Protein AF-A0A9R0U8U5-F1 (afdb_monomer)

Organism: Amycolatopsis mediterranei (strain S699) (NCBI:txid713604)

Solvent-accessible surface area (backbone atoms only — not comparable to full-atom values): 13643 Å² total; per-residue (Å²): 134,82,77,73,63,64,60,48,69,52,73,46,81,54,98,60,21,36,41,35,35,40,38,39,38,45,47,86,82,34,42,61,56,55,34,52,51,51,45,12,50,49,48,62,54,33,64,22,39,37,38,39,33,73,53,42,44,73,80,50,76,76,60,60,50,44,58,49,58,36,47,60,58,42,63,68,63,42,84,54,45,57,34,37,20,61,28,80,89,45,46,68,63,52,71,80,35,75,52,61,81,81,31,56,75,33,92,35,68,68,61,43,54,64,54,48,72,63,64,72,93,58,54,69,54,77,46,83,33,67,54,39,72,74,39,36,62,56,46,35,52,54,43,43,53,48,23,53,78,69,74,41,56,92,46,30,70,63,50,27,53,39,44,31,37,48,49,43,51,46,35,74,76,40,85,48,51,33,39,43,34,43,37,41,50,96,66,30,41,21,43,35,35,32,36,60,56,60,74,82,67,86,76,52,54,70,90,54,91,53,95,81,54,59,71,47,53,42,51,37,40,63,69,24,81,45,67,53,60,40,48,26,62,91,54,8,26,30,43,36,35,20,38,63,64,78,79,84,128

Mean predicted aligned error: 6.32 Å

Nearest PDB structures (foldseek):
  8ih8-assembly1_A  TM=8.526E-01  e=1.113E-05  Mycobacterium tuberculosis H37Rv
  6m36-assembly2_K  TM=8.632E-01  e=1.113E-05  Bacillus subtilis subsp. subtilis str. 168
  1th8-assembly1_A-2  TM=7.047E-01  e=1.813E-06  Geobacillus stearothermophilus
  6m36-assembly2_I  TM=8.033E-01  e=2.038E-05  Bacillus subtilis subsp. subtilis str. 168
  4qtp-assembly2_B  TM=7.781E-01  e=2.444E-05  Mycobacterium avium subsp. paratuberculosis K-10

InterPro domains:
  IPR003594 Histidine kinase/HSP90-like ATPase domain [PF13581] (134-241)
  IPR036513 STAS domain superfamily [G3DSA:3.30.750.24] (6-116)
  IPR036513 STAS domain superfamily [SSF52091] (9-113)
  IPR036890 Histidine kinase/HSP90-like ATPase superfamily [G3DSA:3.30.565.10] (120-248)
  IPR036890 Histidine kinase/HSP90-like ATPase superfamily [SSF55874] (151-243)
  IPR050267 Bacterial Anti-sigma-factor Serine-Protein Kinases [PTHR35526] (121-246)

Sequence (249 aa):
MDSHSLLDCDISGVQGATVVRPVGVLNIHTYPVLRDCLLKCAADQPRAVIVDLGRLEITHDFLISVFVSVWMRVSQWSTVPLMLVPAPVHAAMFAGSPTRRFITVHAGVDAALGLADEPPPRHRTELWLPPSERSVLASARFVADTCHNWGIEALTADAVVVANELVANAARHTTSPATLRLELWRGRLTVAVADDDPRPVLLPRPDRTSADSGSGLLRVTRLARAAGCSRRHSSGKVVWAVLRMPEAW

Structure (mmCIF, N/CA/C/O backbone):
data_AF-A0A9R0U8U5-F1
#
_entry.id   AF-A0A9R0U8U5-F1
#
loop_
_atom_site.group_PDB
_atom_site.id
_atom_site.type_symbol
_atom_site.label_atom_id
_atom_site.label_alt_id
_atom_site.label_comp_id
_atom_site.label_asym_id
_atom_site.label_entity_id
_atom_site.label_seq_id
_atom_site.pdbx_PDB_ins_code
_atom_site.Cartn_x
_atom_site.Cartn_y
_atom_site.Cartn_z
_atom_site.occupancy
_atom_site.B_iso_or_equiv
_atom_site.auth_seq_id
_atom_site.auth_comp_id
_atom_site.auth_asym_id
_atom_site.auth_atom_id
_atom_site.pdbx_PDB_model_num
ATOM 1 N N . MET A 1 1 ? -1.829 -16.637 35.436 1.00 38.34 1 MET A N 1
ATOM 2 C CA . MET A 1 1 ? -2.110 -17.574 34.323 1.00 38.34 1 MET A CA 1
ATOM 3 C C . MET A 1 1 ? -2.718 -16.695 33.259 1.00 38.34 1 MET A C 1
ATOM 5 O O . MET A 1 1 ? -3.924 -16.478 33.245 1.00 38.34 1 MET A O 1
ATOM 9 N N . ASP A 1 2 ? -1.834 -16.011 32.541 1.00 42.84 2 ASP A N 1
ATOM 10 C CA . ASP A 1 2 ? -2.169 -14.760 31.873 1.00 42.84 2 ASP A CA 1
ATOM 11 C C . ASP A 1 2 ? -2.806 -15.085 30.535 1.00 42.84 2 ASP A C 1
ATOM 13 O O . ASP A 1 2 ? -2.147 -15.495 29.581 1.00 42.84 2 ASP A O 1
ATOM 17 N N . SER A 1 3 ? -4.128 -14.946 30.505 1.00 44.19 3 SER A N 1
ATOM 18 C CA . SER A 1 3 ? -4.910 -14.965 29.282 1.00 44.19 3 SER A CA 1
ATOM 19 C C . SER A 1 3 ? -4.541 -13.706 28.495 1.00 44.19 3 SER A C 1
ATOM 21 O O . SER A 1 3 ? -5.189 -12.667 28.619 1.00 44.19 3 SER A O 1
ATOM 23 N N . HIS A 1 4 ? -3.426 -13.760 27.757 1.00 51.53 4 HIS A N 1
ATOM 24 C CA . HIS A 1 4 ? -3.112 -12.779 26.726 1.00 51.53 4 HIS A CA 1
ATOM 25 C C . HIS A 1 4 ? -4.310 -12.757 25.784 1.00 51.53 4 HIS A C 1
ATOM 27 O O . HIS A 1 4 ? -4.522 -13.692 25.016 1.00 51.53 4 HIS A O 1
ATOM 33 N N . SER A 1 5 ? -5.137 -11.725 25.913 1.00 60.12 5 SER A N 1
ATOM 34 C CA . SER A 1 5 ? -6.344 -11.547 25.122 1.00 60.12 5 SER A CA 1
ATOM 35 C C . SER A 1 5 ? -5.928 -11.573 23.652 1.00 60.12 5 SER A C 1
ATOM 37 O O . SER A 1 5 ? -5.191 -10.697 23.197 1.00 60.12 5 SER A O 1
ATOM 39 N N . LEU A 1 6 ? -6.319 -12.629 22.941 1.00 82.62 6 LEU A N 1
ATOM 40 C CA . LEU A 1 6 ? -5.963 -12.826 21.542 1.00 82.62 6 LEU A CA 1
ATOM 41 C C . LEU A 1 6 ? -6.593 -11.694 20.723 1.00 82.62 6 LEU A C 1
ATOM 43 O O . LEU A 1 6 ? -7.790 -11.432 20.837 1.00 82.62 6 LEU A O 1
ATOM 47 N N . LEU A 1 7 ? -5.769 -11.009 19.931 1.00 93.56 7 LEU A N 1
ATOM 48 C CA . LEU A 1 7 ? -6.224 -10.084 18.901 1.00 93.56 7 LEU A CA 1
ATOM 49 C C . LEU A 1 7 ? -6.041 -10.774 17.556 1.00 93.56 7 LEU A C 1
ATOM 51 O O . LEU A 1 7 ? -4.915 -11.105 17.183 1.00 93.56 7 LEU A O 1
ATOM 55 N N . ASP A 1 8 ? -7.148 -10.965 16.853 1.00 94.75 8 ASP A N 1
ATOM 56 C CA . ASP A 1 8 ? -7.173 -11.497 15.496 1.00 94.75 8 ASP A CA 1
ATOM 57 C C . ASP A 1 8 ? -7.692 -10.432 14.523 1.00 94.75 8 ASP A C 1
ATOM 59 O O . ASP A 1 8 ? -8.266 -9.421 14.935 1.00 94.75 8 ASP A O 1
ATOM 63 N N . CYS A 1 9 ? -7.452 -10.610 13.230 1.00 95.81 9 CYS A N 1
ATOM 64 C CA . CYS A 1 9 ? -7.886 -9.687 12.189 1.00 95.81 9 CYS A CA 1
ATOM 65 C C . CYS A 1 9 ? -8.588 -10.455 11.073 1.00 95.81 9 CYS A C 1
ATOM 67 O O . CYS A 1 9 ? -7.949 -11.118 10.261 1.00 95.81 9 CYS A O 1
ATOM 69 N N . ASP A 1 10 ? -9.906 -10.297 11.003 1.00 96.44 10 ASP A N 1
ATOM 70 C CA . ASP A 1 10 ? -10.720 -10.775 9.889 1.00 96.44 10 ASP A CA 1
ATOM 71 C C . ASP A 1 10 ? -10.569 -9.804 8.707 1.00 96.44 10 ASP A C 1
ATOM 73 O O . ASP A 1 10 ? -10.847 -8.607 8.832 1.00 96.44 10 ASP A O 1
ATOM 77 N N . ILE A 1 11 ? -10.057 -10.294 7.578 1.00 97.19 11 ILE A N 1
ATOM 78 C CA . ILE A 1 11 ? -9.655 -9.478 6.428 1.00 97.19 11 ILE A CA 1
ATOM 79 C C . ILE A 1 11 ? -10.445 -9.921 5.203 1.00 97.19 11 ILE A C 1
ATOM 81 O O . ILE A 1 11 ? -10.434 -11.087 4.819 1.00 97.19 11 ILE A O 1
ATOM 85 N N . SER A 1 12 ? -11.095 -8.962 4.547 1.00 96.31 12 SER A N 1
ATOM 86 C CA . SER A 1 12 ? -11.938 -9.210 3.374 1.00 96.31 12 SER A CA 1
ATOM 87 C C . SER A 1 12 ? -11.705 -8.160 2.290 1.00 96.31 12 SER A C 1
ATOM 89 O O . SER A 1 12 ? -11.498 -6.984 2.590 1.00 96.31 12 SER A O 1
ATOM 91 N N . GLY A 1 13 ? -11.735 -8.578 1.024 1.00 94.12 13 GLY A N 1
ATOM 92 C CA . GLY A 1 13 ? -11.691 -7.671 -0.124 1.00 94.12 13 GLY A CA 1
ATOM 93 C C . GLY A 1 13 ? -13.101 -7.274 -0.559 1.00 94.12 13 GLY A C 1
ATOM 94 O O . GLY A 1 13 ? -13.921 -8.146 -0.833 1.00 94.12 13 GLY A O 1
ATOM 95 N N . VAL A 1 14 ? -13.386 -5.974 -0.647 1.00 91.94 14 VAL A N 1
ATOM 96 C CA . VAL A 1 14 ? -14.688 -5.435 -1.074 1.00 91.94 14 VAL A CA 1
ATOM 97 C C . VAL A 1 14 ? -14.448 -4.273 -2.034 1.00 91.94 14 VAL A C 1
ATOM 99 O O . VAL A 1 14 ? -13.800 -3.299 -1.666 1.00 91.94 14 VAL A O 1
ATOM 102 N N . GLN A 1 15 ? -14.932 -4.377 -3.277 1.00 87.00 15 GLN A N 1
ATOM 103 C CA . GLN A 1 15 ? -14.762 -3.343 -4.318 1.00 87.00 15 GLN A CA 1
ATOM 104 C C . GLN A 1 15 ? -13.295 -2.883 -4.509 1.00 87.00 15 GLN A C 1
ATOM 106 O O . GLN A 1 15 ? -13.002 -1.713 -4.732 1.00 87.00 15 GLN A O 1
ATOM 111 N N . GLY A 1 16 ? -12.332 -3.799 -4.374 1.00 86.88 16 GLY A N 1
ATOM 112 C CA . GLY A 1 16 ? -10.901 -3.480 -4.468 1.00 86.88 16 GLY A CA 1
ATOM 113 C C . GLY A 1 16 ? -10.319 -2.737 -3.256 1.00 86.88 16 GLY A C 1
ATOM 114 O O . GLY A 1 16 ? -9.117 -2.475 -3.236 1.00 86.88 16 GLY A O 1
ATOM 115 N N . ALA A 1 17 ? -11.124 -2.414 -2.241 1.00 92.12 17 ALA A N 1
ATOM 116 C CA . ALA A 1 17 ? -10.655 -2.033 -0.914 1.00 92.12 17 ALA A CA 1
ATOM 117 C C . ALA A 1 17 ? -10.451 -3.277 -0.034 1.00 92.12 17 ALA A C 1
ATOM 119 O O . ALA A 1 17 ? -11.086 -4.314 -0.237 1.00 92.12 17 ALA A O 1
ATOM 120 N N . THR A 1 18 ? -9.592 -3.154 0.973 1.00 96.06 18 THR A N 1
ATOM 121 C CA . THR A 1 18 ? -9.406 -4.169 2.012 1.00 96.06 18 THR A CA 1
ATOM 122 C C . THR A 1 18 ? -10.099 -3.698 3.280 1.00 96.06 18 THR A C 1
ATOM 124 O O . THR A 1 18 ? -9.736 -2.663 3.840 1.00 96.06 18 THR A O 1
ATOM 127 N N . VAL A 1 19 ? -11.084 -4.461 3.746 1.00 97.62 19 VAL A N 1
ATOM 128 C CA . VAL A 1 19 ? -11.756 -4.227 5.023 1.00 97.62 19 VAL A CA 1
ATOM 129 C C . VAL A 1 19 ? -11.144 -5.145 6.071 1.00 97.62 19 VAL A C 1
ATOM 131 O O . VAL A 1 19 ? -11.211 -6.369 5.942 1.00 97.62 19 VAL A O 1
ATOM 134 N N . VAL A 1 20 ? -10.554 -4.543 7.099 1.00 98.19 20 VAL A N 1
ATOM 135 C CA . VAL A 1 20 ? -9.936 -5.222 8.239 1.00 98.19 20 VAL A CA 1
ATOM 136 C C . VAL A 1 20 ? -10.846 -5.054 9.448 1.00 98.19 20 VAL A C 1
ATOM 138 O O . VAL A 1 20 ? -11.181 -3.932 9.821 1.00 98.19 20 VAL A O 1
ATOM 141 N N . ARG A 1 21 ? -11.228 -6.165 10.074 1.00 97.94 21 ARG A N 1
ATOM 142 C CA . ARG A 1 21 ? -12.067 -6.226 11.274 1.00 97.94 21 ARG A CA 1
ATOM 143 C C . ARG A 1 21 ? -11.278 -6.871 12.409 1.00 97.94 21 ARG A C 1
ATOM 145 O O . ARG A 1 21 ? -11.325 -8.093 12.556 1.00 97.94 21 ARG A O 1
ATOM 152 N N . PRO A 1 22 ? -10.533 -6.082 13.199 1.00 97.50 22 PRO A N 1
ATOM 153 C CA . PRO A 1 22 ? -9.871 -6.592 14.386 1.00 97.50 22 PRO A CA 1
ATOM 154 C C . PRO A 1 22 ? -10.905 -7.112 15.391 1.00 97.50 22 PRO A C 1
ATOM 156 O O . PRO A 1 22 ? -11.899 -6.436 15.664 1.00 97.50 22 PRO A O 1
ATOM 159 N N . VAL A 1 23 ? -10.668 -8.300 15.940 1.00 96.69 23 VAL A N 1
ATOM 160 C CA . VAL A 1 23 ? -11.516 -8.937 16.953 1.00 96.69 23 VAL A CA 1
ATOM 161 C C . VAL A 1 23 ? -10.680 -9.199 18.198 1.00 96.69 23 VAL A C 1
ATOM 163 O O . VAL A 1 23 ? -9.591 -9.764 18.105 1.00 96.69 23 VAL A O 1
ATOM 166 N N . GLY A 1 24 ? -11.193 -8.791 19.359 1.00 95.62 24 GLY A N 1
ATOM 167 C CA . GLY A 1 24 ? -10.528 -8.975 20.650 1.00 95.62 24 GLY A CA 1
ATOM 168 C C . GLY A 1 24 ? -10.097 -7.653 21.273 1.00 95.62 24 GLY A C 1
ATOM 169 O O . GLY A 1 24 ? -10.782 -6.643 21.126 1.00 95.62 24 GLY A O 1
ATOM 170 N N . VAL A 1 25 ? -8.968 -7.654 21.984 1.00 96.44 25 VAL A N 1
ATOM 171 C CA . VAL A 1 25 ? -8.544 -6.520 22.820 1.00 96.44 25 VAL A CA 1
ATOM 172 C C . VAL A 1 25 ? -7.260 -5.888 22.286 1.00 96.44 25 VAL A C 1
ATOM 174 O O . VAL A 1 25 ? -6.232 -6.552 22.142 1.00 96.44 25 VAL A O 1
ATOM 177 N N . LEU A 1 26 ? -7.288 -4.577 22.048 1.00 96.50 26 LEU A N 1
ATOM 178 C CA . LEU A 1 26 ? -6.111 -3.752 21.814 1.00 96.50 26 LEU A CA 1
ATOM 179 C C . LEU A 1 26 ? -5.509 -3.310 23.154 1.00 96.50 26 LEU A C 1
ATOM 181 O O . LEU A 1 26 ? -6.099 -2.542 23.920 1.00 96.50 26 LEU A O 1
ATOM 185 N N . ASN A 1 27 ? -4.295 -3.782 23.412 1.00 95.44 27 ASN A N 1
ATOM 186 C CA . ASN A 1 27 ? -3.440 -3.426 24.537 1.00 95.44 27 ASN A CA 1
ATOM 187 C C . ASN A 1 27 ? -1.986 -3.282 24.046 1.00 95.44 27 ASN A C 1
ATOM 189 O O . ASN A 1 27 ? -1.702 -3.388 22.852 1.00 95.44 27 ASN A O 1
ATOM 193 N N . ILE A 1 28 ? -1.047 -3.032 24.957 1.00 94.12 28 ILE A N 1
ATOM 194 C CA . ILE A 1 28 ? 0.372 -2.834 24.612 1.00 94.12 28 ILE A CA 1
ATOM 195 C C . ILE A 1 28 ? 0.975 -4.073 23.918 1.00 94.12 28 ILE A C 1
ATOM 197 O O . ILE A 1 28 ? 1.814 -3.928 23.030 1.00 94.12 28 ILE A O 1
ATOM 201 N N . HIS A 1 29 ? 0.527 -5.281 24.267 1.00 94.44 29 HIS A N 1
ATOM 202 C CA . HIS A 1 29 ? 1.022 -6.536 23.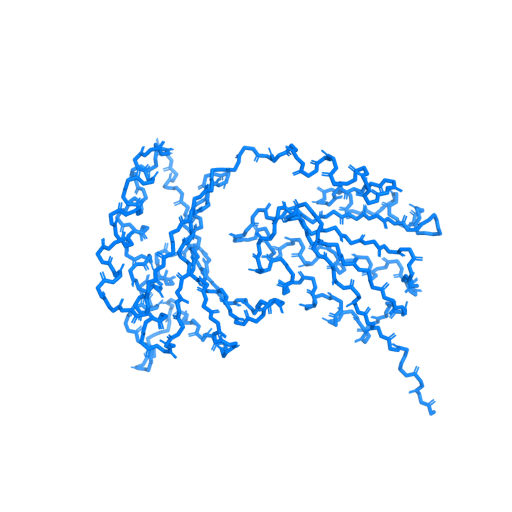694 1.00 94.44 29 HIS A CA 1
ATOM 203 C C . HIS A 1 29 ? 0.421 -6.842 22.318 1.00 94.44 29 HIS A C 1
ATOM 205 O O . HIS A 1 29 ? 1.114 -7.386 21.460 1.00 94.44 29 HIS A O 1
ATOM 211 N N . THR A 1 30 ? -0.840 -6.475 22.076 1.00 96.25 30 THR A N 1
ATOM 212 C CA . THR A 1 30 ? -1.524 -6.701 20.789 1.00 96.25 30 THR A CA 1
ATOM 213 C C . THR A 1 30 ? -1.363 -5.539 19.804 1.00 96.25 30 THR A C 1
ATOM 215 O O . THR A 1 30 ? -1.623 -5.696 18.611 1.00 96.25 30 THR A O 1
ATOM 218 N N . TYR A 1 31 ? -0.844 -4.393 20.255 1.00 96.50 31 TYR A N 1
ATOM 219 C CA . TYR A 1 31 ? -0.534 -3.239 19.406 1.00 96.50 31 TYR A CA 1
ATOM 220 C C . TYR A 1 31 ? 0.355 -3.587 18.199 1.00 96.50 31 TYR A C 1
ATOM 222 O O . TYR A 1 31 ? -0.005 -3.211 17.078 1.00 96.50 31 TYR A O 1
ATOM 230 N N . PRO A 1 32 ? 1.494 -4.302 18.350 1.00 96.19 32 PRO A N 1
ATOM 231 C CA . PRO A 1 32 ? 2.329 -4.664 17.208 1.00 96.19 32 PRO A CA 1
ATOM 232 C C . PRO A 1 32 ? 1.602 -5.593 16.234 1.00 96.19 32 PRO A C 1
ATOM 234 O O . PRO A 1 32 ? 1.791 -5.456 15.031 1.00 96.19 32 PRO A O 1
ATOM 237 N N . VAL A 1 33 ? 0.737 -6.481 16.737 1.00 95.75 33 VAL A N 1
ATOM 238 C CA . VAL A 1 33 ? -0.040 -7.422 15.917 1.00 95.75 33 VAL A CA 1
ATOM 239 C C . VAL A 1 33 ? -0.981 -6.661 14.985 1.00 95.75 33 VAL A C 1
ATOM 241 O O . VAL A 1 33 ? -0.913 -6.840 13.769 1.00 95.75 33 VAL A O 1
ATOM 244 N N . LEU A 1 34 ? -1.788 -5.743 15.532 1.00 97.44 34 LEU A N 1
ATOM 245 C CA . LEU A 1 34 ? -2.688 -4.912 14.730 1.00 97.44 34 LEU A CA 1
ATOM 246 C C . LEU A 1 34 ? -1.908 -4.020 13.758 1.00 97.44 34 LEU A C 1
ATOM 248 O O . LEU A 1 34 ? -2.237 -3.951 12.574 1.00 97.44 34 LEU A O 1
ATOM 252 N N . ARG A 1 35 ? -0.842 -3.365 14.233 1.00 97.25 35 ARG A N 1
ATOM 253 C CA . ARG A 1 35 ? 0.022 -2.528 13.391 1.00 97.25 35 ARG A CA 1
ATOM 254 C C . ARG A 1 35 ? 0.553 -3.311 12.192 1.00 97.25 35 ARG A C 1
ATOM 256 O O . ARG A 1 35 ? 0.445 -2.845 11.061 1.00 97.25 35 ARG A O 1
ATOM 263 N N . ASP A 1 36 ? 1.135 -4.480 12.432 1.00 95.69 36 ASP A N 1
ATOM 264 C CA . ASP A 1 36 ? 1.789 -5.275 11.396 1.00 95.69 36 ASP A CA 1
ATOM 265 C C . ASP A 1 36 ? 0.761 -5.882 10.432 1.00 95.69 36 ASP A C 1
ATOM 267 O O . ASP A 1 36 ? 1.019 -5.950 9.231 1.00 95.69 36 ASP A O 1
ATOM 271 N N . CYS A 1 37 ? -0.425 -6.254 10.924 1.00 96.81 37 CYS A N 1
ATOM 272 C CA . CYS A 1 37 ? -1.556 -6.659 10.092 1.00 96.81 37 CYS A CA 1
ATOM 273 C C . CYS A 1 37 ? -1.975 -5.550 9.116 1.00 96.81 37 CYS A C 1
ATOM 275 O O . CYS A 1 37 ? -2.051 -5.772 7.906 1.00 96.81 37 CYS A O 1
ATOM 277 N N . LEU A 1 38 ? -2.194 -4.334 9.623 1.00 97.19 38 LEU A N 1
ATOM 278 C CA . LEU A 1 38 ? -2.602 -3.198 8.797 1.00 97.19 38 LEU A CA 1
ATOM 279 C C . LEU A 1 38 ? -1.514 -2.790 7.796 1.00 97.19 38 LEU A C 1
ATOM 281 O O . LEU A 1 38 ? -1.829 -2.473 6.650 1.00 97.19 38 LEU A O 1
ATOM 285 N N . LEU A 1 39 ? -0.236 -2.848 8.189 1.00 95.62 39 LEU A N 1
ATOM 286 C CA . LEU A 1 39 ? 0.885 -2.602 7.277 1.00 95.62 39 LEU A CA 1
ATOM 287 C C . LEU A 1 39 ? 0.934 -3.625 6.138 1.00 95.62 39 LEU A C 1
ATOM 289 O O . LEU A 1 39 ? 1.178 -3.233 5.000 1.00 95.62 39 LEU A O 1
ATOM 293 N N . LYS A 1 40 ? 0.669 -4.908 6.419 1.00 95.06 40 LYS A N 1
ATOM 294 C CA . LYS A 1 40 ? 0.595 -5.952 5.386 1.00 95.06 40 LYS A CA 1
ATOM 295 C C . LYS A 1 40 ? -0.566 -5.718 4.422 1.00 95.06 40 LYS A C 1
ATOM 297 O O . LYS A 1 40 ? -0.368 -5.787 3.215 1.00 95.06 40 LYS A O 1
ATOM 302 N N . CYS A 1 41 ? -1.743 -5.368 4.943 1.00 96.25 41 CYS A N 1
ATOM 303 C CA . CYS A 1 41 ? -2.908 -5.037 4.118 1.00 96.25 41 CYS A CA 1
ATOM 304 C C . CYS A 1 41 ? -2.643 -3.819 3.222 1.00 96.25 41 CYS A C 1
ATOM 306 O O . CYS A 1 41 ? -3.007 -3.819 2.052 1.00 96.25 41 CYS A O 1
ATOM 308 N N . ALA A 1 42 ? -1.983 -2.785 3.750 1.00 93.88 42 ALA A N 1
ATOM 309 C CA . ALA A 1 42 ? -1.614 -1.611 2.965 1.00 93.88 42 ALA A CA 1
ATOM 310 C C . ALA A 1 42 ? -0.512 -1.910 1.934 1.00 93.88 42 ALA A C 1
ATOM 312 O O . ALA A 1 42 ? -0.498 -1.299 0.869 1.00 93.88 42 ALA A O 1
ATOM 313 N N . ALA A 1 43 ? 0.391 -2.856 2.215 1.00 93.50 43 ALA A N 1
ATOM 314 C CA . ALA A 1 43 ? 1.444 -3.266 1.287 1.00 93.50 43 ALA A CA 1
ATOM 315 C C . ALA A 1 43 ? 0.904 -3.975 0.035 1.00 93.50 43 ALA A C 1
ATOM 317 O O . ALA A 1 43 ? 1.517 -3.865 -1.027 1.00 93.50 43 ALA A O 1
ATOM 318 N N . ASP A 1 44 ? -0.262 -4.622 0.127 1.00 91.12 44 ASP A N 1
ATOM 319 C CA . ASP A 1 44 ? -0.998 -5.140 -1.040 1.00 91.12 44 ASP A CA 1
ATOM 320 C C . ASP A 1 44 ? -1.484 -4.001 -1.958 1.00 91.12 44 ASP A C 1
ATOM 322 O O . ASP A 1 44 ? -1.788 -4.216 -3.130 1.00 91.12 44 ASP A O 1
ATOM 326 N N . GLN A 1 45 ? -1.486 -2.771 -1.433 1.00 88.38 45 GLN A N 1
ATOM 327 C CA . GLN A 1 45 ? -1.930 -1.532 -2.066 1.00 88.38 45 GLN A CA 1
ATOM 328 C C . GLN A 1 45 ? -3.345 -1.615 -2.660 1.00 88.38 45 GLN A C 1
ATOM 330 O O . GLN A 1 45 ? -3.542 -1.374 -3.858 1.00 88.38 45 GLN A O 1
ATOM 335 N N . PRO A 1 46 ? -4.347 -1.943 -1.824 1.00 89.88 46 PRO A N 1
ATOM 336 C CA . PRO A 1 46 ? -5.746 -1.881 -2.218 1.00 89.88 46 PRO A CA 1
ATOM 337 C C . PRO A 1 46 ? -6.174 -0.435 -2.502 1.00 89.88 46 PRO A C 1
ATOM 339 O O . PRO A 1 46 ? -5.471 0.528 -2.193 1.00 89.88 46 PRO A O 1
ATOM 342 N N . ARG A 1 47 ? -7.389 -0.259 -3.026 1.00 87.00 47 ARG A N 1
ATOM 343 C CA . ARG A 1 47 ? -8.006 1.064 -3.224 1.00 87.00 47 ARG A CA 1
ATOM 344 C C . ARG A 1 47 ? -8.060 1.886 -1.930 1.00 87.00 47 ARG A C 1
ATOM 346 O O . ARG A 1 47 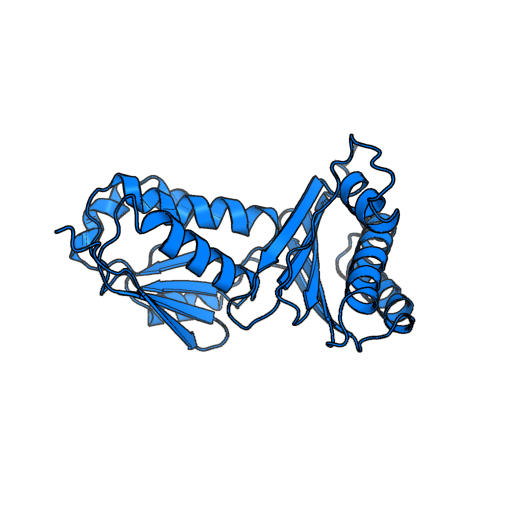? -7.909 3.107 -1.980 1.00 87.00 47 ARG A O 1
ATOM 353 N N . ALA A 1 48 ? -8.281 1.208 -0.806 1.00 90.88 48 ALA A N 1
ATOM 354 C CA . ALA A 1 48 ? -8.276 1.734 0.554 1.00 90.88 48 ALA A CA 1
ATOM 355 C C . ALA A 1 48 ? -8.070 0.589 1.555 1.00 90.88 48 ALA A C 1
ATOM 357 O O . ALA A 1 48 ? -8.421 -0.556 1.261 1.00 90.88 48 ALA A O 1
ATOM 358 N N . VAL A 1 49 ? -7.560 0.905 2.745 1.00 95.00 49 VAL A N 1
ATOM 359 C CA . VAL A 1 49 ? -7.648 0.028 3.919 1.00 95.00 49 VAL A CA 1
ATOM 360 C C . VAL A 1 49 ? -8.673 0.631 4.870 1.00 95.00 49 VAL A C 1
ATOM 362 O O . VAL A 1 49 ? -8.457 1.711 5.418 1.00 95.00 49 VAL A O 1
ATOM 365 N N . ILE A 1 50 ? -9.789 -0.063 5.061 1.00 96.31 50 ILE A N 1
ATOM 366 C CA . ILE A 1 50 ? -10.874 0.349 5.954 1.00 96.31 50 ILE A CA 1
ATOM 367 C C . ILE A 1 50 ? -10.792 -0.520 7.203 1.00 96.31 50 ILE A C 1
ATOM 369 O O . ILE A 1 50 ? -10.887 -1.740 7.106 1.00 96.31 50 ILE A O 1
ATOM 373 N N . VAL A 1 51 ? -10.605 0.091 8.371 1.00 97.44 51 VAL A N 1
ATOM 374 C CA . VAL A 1 51 ? -10.550 -0.632 9.645 1.00 97.44 51 VAL A CA 1
ATOM 375 C C . VAL A 1 51 ? -11.854 -0.442 10.398 1.00 97.44 51 VAL A C 1
ATOM 377 O O . VAL A 1 51 ? -12.152 0.650 10.884 1.00 97.44 51 VAL A O 1
ATOM 380 N N . ASP A 1 52 ? -12.620 -1.517 10.490 1.00 96.81 52 ASP A N 1
ATOM 381 C CA . ASP A 1 52 ? -13.872 -1.578 11.231 1.00 96.81 52 ASP A CA 1
ATOM 382 C C . ASP A 1 52 ? -13.596 -2.061 12.656 1.00 96.81 52 ASP A C 1
ATOM 384 O O . ASP A 1 52 ? -13.189 -3.198 12.893 1.00 96.81 52 ASP A O 1
ATOM 388 N N . LEU A 1 53 ? -13.777 -1.144 13.605 1.00 95.81 53 LEU A N 1
ATOM 389 C CA . LEU A 1 53 ? -13.461 -1.332 15.018 1.00 95.81 53 LEU A CA 1
ATOM 390 C C . LEU A 1 53 ? -14.667 -1.840 15.818 1.00 95.81 53 LEU A C 1
ATOM 392 O O . LEU A 1 53 ? -14.618 -1.818 17.045 1.00 95.81 53 LEU A O 1
ATOM 396 N N . GLY A 1 54 ? -15.742 -2.278 15.151 1.00 94.62 54 GLY A N 1
ATOM 397 C CA . GLY A 1 54 ? -16.983 -2.741 15.777 1.00 94.62 54 GLY A CA 1
ATOM 398 C C . GLY A 1 54 ? -16.811 -3.892 16.773 1.00 94.62 54 GLY A C 1
ATOM 399 O O . GLY A 1 54 ? -17.605 -4.023 17.700 1.00 94.62 54 GLY A O 1
ATOM 400 N N . ARG A 1 55 ? -15.771 -4.716 16.591 1.00 95.19 55 ARG A N 1
ATOM 401 C CA . ARG A 1 55 ? -15.470 -5.910 17.407 1.00 95.19 55 ARG A CA 1
ATOM 402 C C . ARG A 1 55 ? -14.150 -5.808 18.181 1.00 95.19 55 ARG A C 1
ATOM 404 O O . ARG A 1 55 ? -13.670 -6.811 18.710 1.00 95.19 55 ARG A O 1
ATOM 411 N N . LEU A 1 56 ? -13.562 -4.615 18.223 1.00 96.19 56 LEU A N 1
ATOM 412 C CA . LEU A 1 56 ? -12.325 -4.345 18.941 1.00 96.19 56 LEU A CA 1
ATOM 413 C C . LEU A 1 56 ? -12.660 -3.678 20.274 1.00 96.19 56 LEU A C 1
ATOM 415 O O . LEU A 1 56 ? -13.450 -2.746 20.308 1.00 96.19 56 LEU A O 1
ATOM 419 N N . GLU A 1 57 ? -12.030 -4.105 21.356 1.00 95.25 57 GLU A N 1
ATOM 420 C CA . GLU A 1 57 ? -12.010 -3.374 22.622 1.00 95.25 57 GLU A CA 1
ATOM 421 C C . GLU A 1 57 ? -10.678 -2.630 22.735 1.00 95.25 57 GLU A C 1
ATOM 423 O O . GLU A 1 57 ? -9.620 -3.225 22.536 1.00 95.25 57 GLU A O 1
ATOM 428 N N . ILE A 1 58 ? -10.691 -1.334 23.044 1.00 94.69 58 ILE A N 1
ATOM 429 C CA . ILE A 1 58 ? -9.466 -0.546 23.229 1.00 94.69 58 ILE A CA 1
ATOM 430 C C . ILE A 1 58 ? -9.308 -0.224 24.712 1.00 94.69 58 ILE A C 1
ATOM 432 O O . ILE A 1 58 ? -10.062 0.569 25.264 1.00 94.69 58 ILE A O 1
ATOM 436 N N . THR A 1 59 ? -8.291 -0.810 25.346 1.00 93.31 59 THR A N 1
ATOM 437 C CA . THR A 1 59 ? -8.105 -0.704 26.807 1.00 93.31 59 THR A CA 1
ATOM 438 C C . THR A 1 59 ? -7.724 0.697 27.287 1.00 93.31 59 THR A C 1
ATOM 440 O O . THR A 1 59 ? -8.009 1.049 28.426 1.00 93.31 59 THR A O 1
ATOM 443 N N . HIS A 1 60 ? -7.047 1.483 26.444 1.00 91.94 60 HIS A N 1
ATOM 444 C CA . HIS A 1 60 ? -6.537 2.811 26.789 1.00 91.94 60 HIS A CA 1
ATOM 445 C C . HIS A 1 60 ? -6.483 3.720 25.552 1.00 91.94 60 HIS A C 1
ATOM 447 O O . HIS A 1 60 ? -6.009 3.301 24.494 1.00 91.94 60 HIS A O 1
ATOM 453 N N . ASP A 1 61 ? -6.858 4.992 25.701 1.00 90.94 61 ASP A N 1
ATOM 454 C CA . ASP A 1 61 ? -6.961 5.974 24.607 1.00 90.94 61 ASP A CA 1
ATOM 455 C C . ASP A 1 61 ? -5.673 6.146 23.786 1.00 90.94 61 ASP A C 1
ATOM 457 O O . ASP A 1 61 ? -5.712 6.309 22.562 1.00 90.94 61 ASP A O 1
ATOM 461 N N . PHE A 1 62 ? -4.502 6.072 24.430 1.00 90.56 62 PHE A N 1
ATOM 462 C CA . PHE A 1 62 ? -3.215 6.250 23.746 1.00 90.56 62 PHE A CA 1
ATOM 463 C C . PHE A 1 62 ? -2.943 5.166 22.689 1.00 90.56 62 PHE A C 1
ATOM 465 O O . PHE A 1 62 ? -2.131 5.371 21.780 1.00 90.56 62 PHE A O 1
ATOM 472 N N . LEU A 1 63 ? -3.626 4.020 22.762 1.00 94.19 63 LEU A N 1
ATOM 473 C CA . LEU A 1 63 ? -3.459 2.915 21.821 1.00 94.19 63 LEU A CA 1
ATOM 474 C C . LEU A 1 63 ? -4.040 3.221 20.437 1.00 94.19 63 LEU A C 1
ATOM 476 O O . LEU A 1 63 ? -3.590 2.617 19.463 1.00 94.19 63 LEU A O 1
ATOM 480 N N . ILE A 1 64 ? -4.924 4.224 20.302 1.00 92.75 64 ILE A N 1
ATOM 481 C CA . ILE A 1 64 ? -5.371 4.730 18.989 1.00 92.75 64 ILE A CA 1
ATOM 482 C C . ILE A 1 64 ? -4.174 5.145 18.119 1.00 92.75 64 ILE A C 1
ATOM 484 O O . ILE A 1 64 ? -4.227 5.051 16.890 1.00 92.75 64 ILE A O 1
ATOM 488 N N . SER A 1 65 ? -3.059 5.549 18.738 1.00 92.75 65 SER A N 1
ATOM 489 C CA . SER A 1 65 ? -1.825 5.892 18.025 1.00 92.75 65 SER A CA 1
ATOM 490 C C . SER A 1 65 ? -1.353 4.803 17.054 1.00 92.75 65 SER A C 1
ATOM 492 O O . SER A 1 65 ? -0.618 5.125 16.121 1.00 92.75 65 SER A O 1
ATOM 494 N N . VAL A 1 66 ? -1.796 3.544 17.209 1.00 95.50 66 VAL A N 1
ATOM 495 C CA . VAL A 1 66 ? -1.545 2.459 16.249 1.00 95.50 66 VAL A CA 1
ATOM 496 C C . VAL A 1 66 ? -1.906 2.871 14.829 1.00 95.50 66 VAL A C 1
ATOM 498 O O . VAL A 1 66 ? -1.075 2.722 13.933 1.00 95.50 66 VAL A O 1
ATOM 501 N N . PHE A 1 67 ? -3.069 3.491 14.625 1.00 94.75 67 PHE A N 1
ATOM 502 C CA . PHE A 1 67 ? -3.547 3.858 13.297 1.00 94.75 67 PHE A CA 1
ATOM 503 C C . PHE A 1 67 ? -2.696 4.974 12.698 1.00 94.75 67 PHE A C 1
ATOM 505 O O . PHE A 1 67 ? -2.256 4.863 11.556 1.00 94.75 67 PHE A O 1
ATOM 512 N N . VAL A 1 68 ? -2.361 6.002 13.485 1.00 92.69 68 VAL A N 1
ATOM 513 C CA . VAL A 1 68 ? -1.447 7.072 13.045 1.00 92.69 68 VAL A CA 1
ATOM 514 C C . VAL A 1 68 ? -0.067 6.501 12.720 1.00 92.69 68 VAL A C 1
ATOM 516 O O . VAL A 1 68 ? 0.542 6.882 11.725 1.00 92.69 68 VAL A O 1
ATOM 519 N N . SER A 1 69 ? 0.422 5.542 13.508 1.00 93.69 69 SER A N 1
ATOM 520 C CA . SER A 1 69 ? 1.717 4.897 13.273 1.00 93.69 69 SER A CA 1
ATOM 521 C C . SER A 1 69 ? 1.753 4.075 11.979 1.00 93.69 69 SER A C 1
ATOM 523 O O . SER A 1 69 ? 2.805 3.990 11.338 1.00 93.69 69 SER A O 1
ATOM 525 N N . VAL A 1 70 ? 0.622 3.473 11.595 1.00 94.88 70 VAL A N 1
ATOM 526 C CA . VAL A 1 70 ? 0.452 2.778 10.315 1.00 94.88 70 VAL A CA 1
ATOM 527 C C . VAL A 1 70 ? 0.393 3.810 9.198 1.00 94.88 70 VAL A C 1
ATOM 529 O O . VAL A 1 70 ? 1.194 3.732 8.271 1.00 94.88 70 VAL A O 1
ATOM 532 N N . TRP A 1 71 ? -0.470 4.823 9.324 1.00 92.31 71 TRP A N 1
ATOM 533 C CA . TRP A 1 71 ? -0.596 5.903 8.346 1.00 92.31 71 TRP A CA 1
ATOM 534 C C . TRP A 1 71 ? 0.752 6.566 8.053 1.00 92.31 71 TRP A C 1
ATOM 536 O O . TRP A 1 71 ? 1.111 6.707 6.889 1.00 92.31 71 TRP A O 1
ATOM 546 N N . MET A 1 72 ? 1.548 6.891 9.076 1.00 90.19 72 MET A N 1
ATOM 547 C CA . MET A 1 72 ? 2.868 7.507 8.898 1.00 90.19 72 MET A CA 1
ATOM 548 C C . MET A 1 72 ? 3.830 6.634 8.089 1.00 90.19 72 MET A C 1
ATOM 550 O O . MET A 1 72 ? 4.653 7.171 7.357 1.00 90.19 72 MET A O 1
ATOM 554 N N . ARG A 1 73 ? 3.748 5.305 8.215 1.00 90.69 73 ARG A N 1
ATOM 555 C CA . ARG A 1 73 ? 4.596 4.367 7.463 1.00 90.69 73 ARG A CA 1
ATOM 556 C C . ARG A 1 73 ? 4.093 4.156 6.044 1.00 90.69 73 ARG A C 1
ATOM 558 O O . ARG A 1 73 ? 4.901 4.141 5.126 1.00 90.69 73 ARG A O 1
ATOM 565 N N . VAL A 1 74 ? 2.781 4.011 5.862 1.00 89.12 74 VAL A N 1
ATOM 566 C CA . VAL A 1 74 ? 2.170 3.857 4.534 1.00 89.12 74 VAL A CA 1
ATOM 567 C C . VAL A 1 74 ? 2.420 5.119 3.709 1.00 89.12 74 VAL A C 1
ATOM 569 O O . VAL A 1 74 ? 3.015 5.027 2.643 1.00 89.12 74 VAL A O 1
ATOM 572 N N . SER A 1 75 ? 2.142 6.300 4.271 1.00 85.94 75 SER A N 1
ATOM 573 C CA . SER A 1 75 ? 2.287 7.613 3.612 1.00 85.94 75 SER A CA 1
ATOM 574 C C . SER A 1 75 ? 3.716 7.973 3.195 1.00 85.94 75 SER A C 1
ATOM 576 O O . SER A 1 75 ? 3.927 8.970 2.502 1.00 85.94 75 SER A O 1
ATOM 578 N N . GLN A 1 76 ? 4.722 7.219 3.650 1.00 84.19 76 GLN A N 1
ATOM 579 C CA . GLN A 1 76 ? 6.095 7.413 3.193 1.00 84.19 76 GLN A CA 1
ATOM 580 C C . GLN A 1 76 ? 6.290 6.971 1.752 1.00 84.19 76 GLN A C 1
ATOM 582 O O . GLN A 1 76 ? 7.148 7.548 1.094 1.00 84.19 76 GLN A O 1
ATOM 587 N N . TRP A 1 77 ? 5.530 5.978 1.286 1.00 83.44 77 TRP A N 1
ATOM 588 C CA . TRP A 1 77 ? 5.788 5.313 0.011 1.00 83.44 77 TRP A CA 1
ATOM 589 C C . TRP A 1 77 ? 4.529 4.978 -0.785 1.00 83.44 77 TRP A C 1
ATOM 591 O O . TRP A 1 77 ? 4.598 4.877 -2.002 1.00 83.44 77 TRP A O 1
ATOM 601 N N . SER A 1 78 ? 3.378 4.850 -0.139 1.00 83.38 78 SER A N 1
ATOM 602 C CA . SER A 1 78 ? 2.106 4.570 -0.788 1.00 83.38 78 SER A CA 1
ATOM 603 C C . SER A 1 78 ? 1.037 5.554 -0.324 1.00 83.38 78 SER A C 1
ATOM 605 O O . SER A 1 78 ? 1.049 6.050 0.802 1.00 83.38 78 SER A O 1
ATOM 607 N N . THR A 1 79 ? 0.086 5.829 -1.203 1.00 81.44 79 THR A N 1
ATOM 608 C CA . THR A 1 79 ? -1.049 6.723 -0.962 1.00 81.44 79 THR A CA 1
ATOM 609 C C . THR A 1 79 ? -2.332 5.985 -0.615 1.00 81.44 79 THR A C 1
ATOM 611 O O . THR A 1 79 ? -3.403 6.596 -0.616 1.00 81.44 79 THR A O 1
ATOM 614 N N . VAL A 1 80 ? -2.245 4.686 -0.310 1.00 88.38 80 VAL A N 1
ATOM 615 C CA . VAL A 1 80 ? -3.395 3.880 0.113 1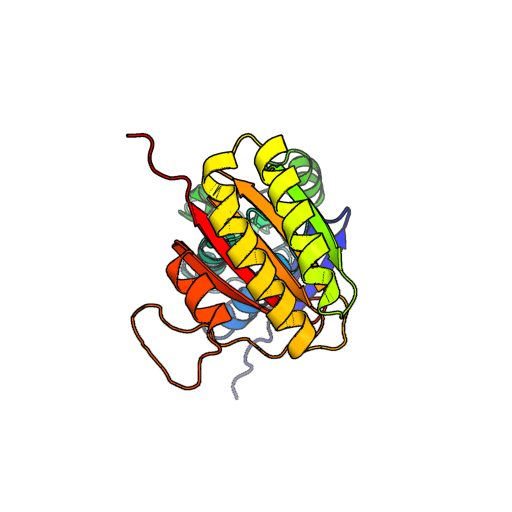.00 88.38 80 VAL A CA 1
ATOM 616 C C . VAL A 1 80 ? -4.048 4.552 1.324 1.00 88.38 80 VAL A C 1
ATOM 618 O O . VAL A 1 80 ? -3.423 4.641 2.387 1.00 88.38 80 VAL A O 1
ATOM 621 N N . PRO A 1 81 ? -5.289 5.051 1.190 1.00 88.44 81 PRO A N 1
ATOM 622 C CA . PRO A 1 81 ? -5.952 5.735 2.281 1.00 88.44 81 PRO A CA 1
ATOM 623 C C . PRO A 1 81 ? -6.265 4.729 3.386 1.00 88.44 81 PRO A C 1
ATOM 625 O O . PRO A 1 81 ? -6.838 3.667 3.138 1.00 88.44 81 PRO A O 1
ATOM 628 N N . LEU A 1 82 ? -5.888 5.087 4.612 1.00 92.06 82 LEU A N 1
ATOM 629 C CA . LEU A 1 82 ? -6.308 4.388 5.818 1.00 92.06 82 LEU A CA 1
ATOM 630 C C . LEU A 1 82 ? -7.554 5.092 6.353 1.00 92.06 82 LEU A C 1
ATOM 632 O O . LEU A 1 82 ? -7.512 6.292 6.619 1.00 92.06 82 LEU A O 1
ATOM 636 N N . MET A 1 83 ? -8.646 4.351 6.498 1.00 93.19 83 MET A N 1
ATOM 637 C CA . MET A 1 83 ? -9.944 4.852 6.943 1.00 93.19 83 MET A CA 1
ATOM 638 C C . MET A 1 83 ? -10.400 4.079 8.178 1.00 93.19 83 MET A C 1
ATOM 640 O O . MET A 1 83 ? -10.167 2.876 8.264 1.00 93.19 83 MET A O 1
ATOM 644 N N . LEU A 1 84 ? -11.059 4.746 9.126 1.00 94.62 84 LEU A N 1
ATOM 645 C CA . LEU A 1 84 ? -11.549 4.106 10.352 1.00 94.62 84 LEU A CA 1
ATOM 646 C C . LEU A 1 84 ? -13.066 4.167 10.439 1.00 94.62 84 LEU A C 1
ATOM 648 O O . LEU A 1 84 ? -13.663 5.212 10.187 1.00 94.62 84 LEU A O 1
ATOM 652 N N . VAL A 1 85 ? -13.661 3.064 10.874 1.00 95.12 85 VAL A N 1
ATOM 653 C CA . VAL A 1 85 ? -15.076 2.948 11.221 1.00 95.12 85 VAL A CA 1
ATOM 654 C C . VAL A 1 85 ? -15.143 2.578 12.707 1.00 95.12 85 VAL A C 1
ATOM 656 O O . VAL A 1 85 ? -15.045 1.401 13.059 1.00 95.12 85 VAL A O 1
ATOM 659 N N . PRO A 1 86 ? -15.176 3.569 13.617 1.00 93.00 86 PRO A N 1
ATOM 660 C CA . PRO A 1 86 ? -15.206 3.315 15.046 1.00 93.00 86 PRO A CA 1
ATOM 661 C C . PRO A 1 86 ? -16.575 2.788 15.477 1.00 93.00 86 PRO A C 1
ATOM 663 O O . PRO A 1 86 ? -17.611 3.270 15.026 1.00 93.00 86 PRO A O 1
ATOM 666 N N . ALA A 1 87 ? -16.574 1.858 16.430 1.00 91.00 87 ALA A N 1
ATOM 667 C CA . ALA A 1 87 ? -17.773 1.529 17.187 1.00 91.00 87 ALA A CA 1
ATOM 668 C C . ALA A 1 87 ? -18.290 2.776 17.940 1.00 91.00 87 ALA A C 1
ATOM 670 O O . ALA A 1 87 ? -17.470 3.600 18.365 1.00 91.00 87 ALA A O 1
ATOM 671 N N . PRO A 1 88 ? -19.606 2.901 18.204 1.00 88.88 88 PRO A N 1
ATOM 672 C CA . PRO A 1 88 ? -20.157 4.018 18.978 1.00 88.88 88 PRO A CA 1
ATOM 673 C C . PRO A 1 88 ? -19.462 4.226 20.331 1.00 88.88 88 PRO A C 1
ATOM 675 O O . PRO A 1 88 ? -19.221 5.362 20.733 1.00 88.88 88 PRO A O 1
ATOM 678 N N . VAL A 1 89 ? -19.048 3.135 20.989 1.00 89.12 89 VAL A N 1
ATOM 679 C CA . VAL A 1 89 ? -18.306 3.166 22.262 1.00 89.12 89 VAL A CA 1
ATOM 680 C C . VAL A 1 89 ? -16.949 3.882 22.158 1.00 89.12 89 VAL A C 1
ATOM 682 O O . VAL A 1 89 ? -16.499 4.490 23.123 1.00 89.12 89 VAL A O 1
ATOM 685 N N . HIS A 1 90 ? -16.318 3.900 20.980 1.00 88.94 90 HIS A N 1
ATOM 686 C CA . HIS A 1 90 ? -15.041 4.583 20.749 1.00 88.94 90 HIS A CA 1
ATOM 687 C C . HIS A 1 90 ? -15.198 6.024 20.239 1.00 88.94 90 HIS A C 1
ATOM 689 O O . HIS A 1 90 ? -14.197 6.715 20.041 1.00 88.94 90 HIS A O 1
ATOM 695 N N . ALA A 1 91 ? -16.422 6.507 19.998 1.00 83.62 91 ALA A N 1
ATOM 696 C CA . ALA A 1 91 ? -16.645 7.787 19.326 1.00 83.62 91 ALA A CA 1
ATOM 697 C C . ALA A 1 91 ? -15.983 8.970 20.057 1.00 83.62 91 ALA A C 1
ATOM 699 O O . ALA A 1 91 ? -15.314 9.786 19.417 1.00 83.62 91 ALA A O 1
ATOM 700 N N . ALA A 1 92 ? -16.109 9.028 21.388 1.00 84.50 92 ALA A N 1
ATOM 701 C CA . ALA A 1 92 ? -15.487 10.065 22.216 1.00 84.50 92 ALA A CA 1
ATOM 702 C C . ALA A 1 92 ? -13.952 10.029 22.126 1.00 84.50 92 ALA A C 1
ATOM 704 O O . ALA A 1 92 ? -13.316 11.063 21.914 1.00 84.50 92 ALA A O 1
ATOM 705 N N . MET A 1 93 ? -13.380 8.821 22.179 1.00 85.94 93 MET A N 1
ATOM 706 C CA . MET A 1 93 ? -11.943 8.561 22.070 1.00 85.94 93 MET A CA 1
ATOM 707 C C . MET A 1 93 ? -11.366 9.139 20.764 1.00 85.94 93 MET A C 1
ATOM 709 O O . MET A 1 93 ? -10.323 9.791 20.761 1.00 85.94 93 MET A O 1
ATOM 713 N N . PHE A 1 94 ? -12.078 8.975 19.642 1.00 84.88 94 PHE A N 1
ATOM 714 C CA . PHE A 1 94 ? -11.661 9.509 18.340 1.00 84.88 94 PHE A CA 1
ATOM 715 C C . PHE A 1 94 ? -12.004 10.985 18.124 1.00 84.88 94 PHE A C 1
ATOM 717 O O . PHE A 1 94 ? -11.315 11.640 17.342 1.00 84.88 94 PHE A O 1
ATOM 724 N N . ALA A 1 95 ? -13.050 11.522 18.756 1.00 81.06 95 ALA A N 1
ATOM 725 C CA . ALA A 1 95 ? -13.467 12.915 18.582 1.00 81.06 95 ALA A CA 1
ATOM 726 C C . ALA A 1 95 ? -12.399 13.912 19.065 1.00 81.06 95 ALA A C 1
ATOM 728 O O . ALA A 1 95 ? -12.136 14.896 18.377 1.00 81.06 95 ALA A O 1
ATOM 729 N N . GLY A 1 96 ? -11.751 13.625 20.199 1.00 78.25 96 GLY A N 1
ATOM 730 C CA . GLY A 1 96 ? -10.677 14.454 20.764 1.00 78.25 96 GLY A CA 1
ATOM 731 C C . GLY A 1 96 ? -9.262 14.085 20.299 1.00 78.25 96 GLY A C 1
ATOM 732 O O . GLY A 1 96 ? -8.301 14.769 20.648 1.00 78.25 96 GLY A O 1
ATOM 733 N N . SER A 1 97 ? -9.103 13.005 19.527 1.00 82.44 97 SER A N 1
ATOM 734 C CA . SER A 1 97 ? -7.783 12.475 19.179 1.00 82.44 97 SER A CA 1
ATOM 735 C C . SER A 1 97 ? -7.131 13.230 18.009 1.00 82.44 97 SER A C 1
ATOM 737 O O . SER A 1 97 ? -7.779 13.455 16.980 1.00 82.44 97 SER A O 1
ATOM 739 N N . PRO A 1 98 ? -5.808 13.496 18.063 1.00 82.75 98 PRO A N 1
ATOM 740 C CA . PRO A 1 98 ? -5.036 13.988 16.918 1.00 82.75 98 PRO A CA 1
ATOM 741 C C . PRO A 1 98 ? -5.121 13.090 15.675 1.00 82.75 98 PRO A C 1
ATOM 743 O O . PRO A 1 98 ? -4.807 13.537 14.575 1.00 82.75 98 PRO A O 1
ATOM 746 N N . THR A 1 99 ? -5.566 11.841 15.830 1.00 83.06 99 THR A N 1
ATOM 747 C CA . THR A 1 99 ? -5.742 10.856 14.752 1.00 83.06 99 THR A CA 1
ATOM 748 C C . THR A 1 99 ? -6.595 11.378 13.600 1.00 83.06 99 THR A C 1
ATOM 750 O O . THR A 1 99 ? -6.253 11.142 12.442 1.00 83.06 99 THR A O 1
ATOM 753 N N . ARG A 1 100 ? -7.638 12.172 13.890 1.00 84.50 100 ARG A N 1
ATOM 754 C CA . ARG A 1 100 ? -8.516 12.773 12.869 1.00 84.50 100 ARG A CA 1
ATOM 755 C C . ARG A 1 100 ? -7.800 13.730 11.912 1.00 84.50 100 ARG A C 1
ATOM 757 O O . ARG A 1 100 ? -8.320 14.008 10.840 1.00 84.50 100 ARG A O 1
ATOM 764 N N . ARG A 1 101 ? -6.610 14.228 12.273 1.00 84.62 101 ARG A N 1
ATOM 765 C CA . ARG A 1 101 ? -5.788 15.074 11.387 1.00 84.62 101 ARG A CA 1
ATOM 766 C C . ARG A 1 101 ? -5.148 14.290 10.244 1.00 84.62 101 ARG A C 1
ATOM 768 O O . ARG A 1 101 ? -4.764 14.884 9.244 1.00 84.62 101 ARG A O 1
ATOM 775 N N . PHE A 1 102 ? -4.994 12.981 10.417 1.00 83.81 102 PHE A N 1
ATOM 776 C CA . PHE A 1 102 ? -4.270 12.116 9.488 1.00 83.81 102 PHE A CA 1
ATOM 777 C C . PHE A 1 102 ? -5.186 11.105 8.805 1.00 83.81 102 PHE A C 1
ATOM 779 O O . PHE A 1 102 ? -4.953 10.740 7.657 1.00 83.81 102 PHE A O 1
ATOM 786 N N . ILE A 1 103 ? -6.214 10.647 9.520 1.00 88.31 103 ILE A N 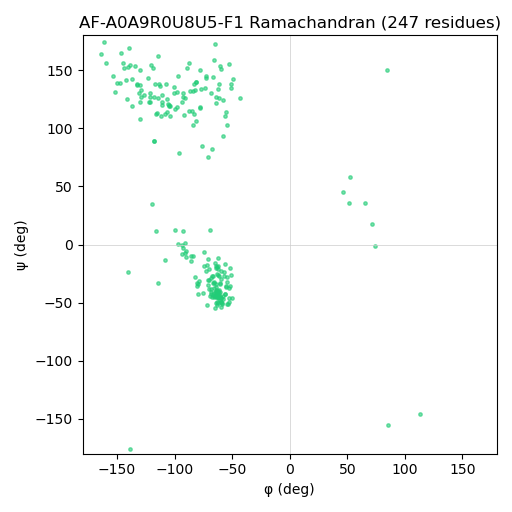1
ATOM 787 C CA . ILE A 1 103 ? -7.048 9.520 9.124 1.00 88.31 103 ILE A CA 1
ATOM 788 C C . ILE A 1 103 ? -8.514 9.931 9.144 1.00 88.31 103 ILE A C 1
ATOM 790 O O . ILE A 1 103 ? -9.020 10.448 10.143 1.00 88.31 103 ILE A O 1
ATOM 794 N N . THR A 1 104 ? -9.200 9.666 8.035 1.00 88.62 104 THR A N 1
ATOM 795 C CA . THR A 1 104 ? -10.635 9.912 7.899 1.00 88.62 104 THR A CA 1
ATOM 796 C C . THR A 1 104 ? -11.431 8.883 8.693 1.00 88.62 104 THR A C 1
ATOM 798 O O . THR A 1 104 ? -11.167 7.680 8.614 1.00 88.62 104 THR A O 1
ATOM 801 N N . VAL A 1 105 ? -12.424 9.369 9.433 1.00 90.31 105 VAL A N 1
ATOM 802 C CA . VAL A 1 105 ? -13.320 8.564 10.265 1.00 90.31 105 VAL A CA 1
ATOM 803 C C . VAL A 1 105 ? -14.709 8.584 9.641 1.00 90.31 105 VAL A C 1
ATOM 805 O O . VAL A 1 105 ? -15.240 9.661 9.380 1.00 90.31 105 VAL A O 1
ATOM 808 N N . HIS A 1 106 ? -15.296 7.409 9.439 1.00 90.62 106 HIS A N 1
ATOM 809 C CA . HIS A 1 106 ? -16.598 7.227 8.800 1.00 90.62 106 HIS A CA 1
ATOM 810 C C . HIS A 1 106 ? -17.575 6.526 9.739 1.00 90.62 106 HIS A C 1
ATOM 812 O O . HIS A 1 106 ? -17.170 5.776 10.623 1.00 90.62 106 HIS A O 1
ATOM 818 N N . ALA A 1 107 ? -18.873 6.753 9.535 1.00 88.88 107 ALA A N 1
ATOM 819 C CA . ALA A 1 107 ? -19.923 6.159 10.366 1.00 88.88 107 ALA A CA 1
ATOM 820 C C . ALA A 1 107 ? -20.159 4.661 10.087 1.00 88.88 107 ALA A C 1
ATOM 822 O O . ALA A 1 107 ? -20.742 3.971 10.916 1.00 88.88 107 ALA A O 1
ATOM 823 N N . GLY A 1 108 ? -19.717 4.157 8.930 1.00 92.81 108 GLY A N 1
ATOM 824 C CA . GLY A 1 108 ? -19.926 2.774 8.505 1.00 92.81 108 GLY A CA 1
ATOM 825 C C . GLY A 1 108 ? -18.995 2.372 7.364 1.00 92.81 108 GLY A C 1
ATOM 826 O O . GLY A 1 108 ? -18.409 3.231 6.699 1.00 92.81 108 GLY A O 1
ATOM 827 N N . VAL A 1 109 ? -18.875 1.062 7.130 1.00 93.62 109 VAL A N 1
ATOM 828 C CA . VAL A 1 109 ? -18.040 0.507 6.051 1.00 93.62 109 VAL A CA 1
ATOM 829 C C . VAL A 1 109 ? -18.556 0.941 4.680 1.00 93.62 109 VAL A C 1
ATOM 831 O O . VAL A 1 109 ? -17.750 1.364 3.861 1.00 93.62 109 VAL A O 1
ATOM 834 N N . ASP A 1 110 ? -19.871 0.940 4.449 1.00 92.88 110 ASP A N 1
ATOM 835 C CA . ASP A 1 110 ? -20.450 1.356 3.162 1.00 92.88 110 ASP A CA 1
ATOM 836 C C . ASP A 1 110 ? -20.178 2.834 2.849 1.00 92.88 110 ASP A C 1
ATOM 838 O O . ASP A 1 110 ? -19.808 3.180 1.728 1.00 92.88 110 ASP A O 1
ATOM 842 N N . ALA A 1 111 ? -20.270 3.709 3.857 1.00 91.56 111 ALA A N 1
ATOM 843 C CA . ALA A 1 111 ? -19.920 5.123 3.713 1.00 91.56 111 ALA A CA 1
ATOM 844 C C . ALA A 1 111 ? -18.423 5.310 3.405 1.00 91.56 111 ALA A C 1
ATOM 846 O O . ALA A 1 111 ? -18.060 6.100 2.534 1.00 91.56 111 ALA A O 1
ATOM 847 N N . ALA A 1 112 ? -17.555 4.549 4.082 1.00 91.06 112 ALA A N 1
ATOM 848 C CA . ALA A 1 112 ? -16.121 4.553 3.805 1.00 91.06 112 ALA A CA 1
ATOM 849 C C . ALA A 1 112 ? -15.805 4.028 2.393 1.00 91.06 112 ALA A C 1
ATOM 851 O O . ALA A 1 112 ? -14.947 4.585 1.713 1.00 91.06 112 ALA A O 1
ATOM 852 N N . LEU A 1 113 ? -16.503 2.984 1.933 1.00 89.81 113 LEU A N 1
ATOM 853 C CA . LEU A 1 113 ? -16.344 2.415 0.593 1.00 89.81 113 LEU A CA 1
ATOM 854 C C . LEU A 1 113 ? -16.747 3.405 -0.500 1.00 89.81 113 LEU A C 1
ATOM 856 O O . LEU A 1 113 ? -15.983 3.561 -1.451 1.00 89.81 113 LEU A O 1
ATOM 860 N N . GLY A 1 114 ? -17.881 4.095 -0.336 1.00 85.62 114 GLY A N 1
ATOM 861 C CA . GLY A 1 114 ? -18.357 5.093 -1.297 1.00 85.62 114 GLY A CA 1
ATOM 862 C C . GLY A 1 114 ? -17.443 6.316 -1.403 1.00 85.62 114 GLY A C 1
ATOM 863 O O . GLY A 1 114 ? -17.269 6.865 -2.483 1.00 85.62 114 GLY A O 1
ATOM 864 N N . LEU A 1 115 ? -16.785 6.713 -0.309 1.00 82.94 115 LEU A N 1
ATOM 865 C CA . LEU A 1 115 ? -15.794 7.798 -0.329 1.00 82.94 115 LEU A CA 1
ATOM 866 C C . LEU A 1 115 ? -14.387 7.325 -0.721 1.00 82.94 115 LEU A C 1
ATOM 868 O O . LEU A 1 115 ? -13.535 8.140 -1.066 1.00 82.94 115 LEU A O 1
ATOM 872 N N . ALA A 1 116 ? -14.127 6.015 -0.721 1.00 75.00 116 ALA A N 1
ATOM 873 C CA . ALA A 1 116 ? -12.907 5.456 -1.300 1.00 75.00 116 ALA A CA 1
ATOM 874 C C . ALA A 1 116 ? -12.886 5.536 -2.841 1.00 75.00 116 ALA A C 1
ATOM 876 O O . ALA A 1 116 ? -11.821 5.326 -3.431 1.00 75.00 116 ALA A O 1
ATOM 877 N N . ASP A 1 117 ? -14.031 5.844 -3.468 1.00 60.38 117 ASP A N 1
ATOM 878 C CA . ASP A 1 117 ? -14.186 6.090 -4.909 1.00 60.38 117 ASP A CA 1
ATOM 879 C C . ASP A 1 117 ? -13.849 7.529 -5.337 1.00 60.38 117 ASP A C 1
ATOM 881 O O . ASP A 1 117 ? -13.703 7.769 -6.533 1.00 60.38 117 ASP A O 1
ATOM 885 N N . GLU A 1 118 ? -13.646 8.466 -4.402 1.00 55.66 118 GLU A N 1
ATOM 886 C CA . GLU A 1 118 ? -13.002 9.759 -4.673 1.00 55.66 118 GLU A CA 1
ATOM 887 C C . GLU A 1 118 ? -11.512 9.651 -4.318 1.00 55.66 118 GLU A C 1
ATOM 889 O O . GLU A 1 118 ? -11.084 10.052 -3.227 1.00 55.66 118 GLU A O 1
ATOM 894 N N . PRO A 1 119 ? -10.669 9.053 -5.182 1.00 51.81 119 PRO A N 1
ATOM 895 C CA . PRO A 1 119 ? -9.251 9.057 -4.916 1.00 51.81 119 PRO A CA 1
ATOM 896 C C . PRO A 1 119 ? -8.784 10.519 -4.892 1.00 51.81 119 PRO A C 1
ATOM 898 O O . PRO A 1 119 ? -9.156 11.292 -5.781 1.00 51.81 119 PRO A O 1
ATOM 901 N N . PRO A 1 120 ? -7.908 10.924 -3.951 1.00 55.16 120 PRO A N 1
ATOM 902 C CA . PRO A 1 120 ? -7.075 12.088 -4.227 1.00 55.16 120 PRO A CA 1
ATOM 903 C C . PRO A 1 120 ? -6.444 11.868 -5.610 1.00 55.16 120 PRO A C 1
ATOM 905 O O . PRO A 1 120 ? -6.117 10.716 -5.905 1.00 55.16 120 PRO A O 1
ATOM 908 N N . PRO A 1 121 ? -6.282 12.899 -6.458 1.00 59.00 121 PRO A N 1
ATOM 909 C CA . PRO A 1 121 ? -5.699 12.747 -7.788 1.00 59.00 121 PRO A CA 1
ATOM 910 C C . PRO A 1 121 ? -4.292 12.152 -7.650 1.00 59.00 121 PRO A C 1
ATOM 912 O O . PRO A 1 121 ? -3.315 12.844 -7.370 1.00 59.00 121 PRO A O 1
ATOM 915 N N . ARG A 1 122 ? -4.222 10.826 -7.737 1.00 70.44 122 ARG A N 1
ATOM 916 C CA . ARG A 1 122 ? -3.029 10.002 -7.594 1.00 70.44 122 ARG A CA 1
ATOM 917 C C . ARG A 1 122 ? -2.846 9.359 -8.947 1.00 70.44 122 ARG A C 1
ATOM 919 O O . ARG A 1 122 ? -3.690 8.576 -9.385 1.00 70.44 122 ARG A O 1
ATOM 926 N N . HIS A 1 123 ? -1.789 9.737 -9.649 1.00 83.94 123 HIS A N 1
ATOM 927 C CA . HIS A 1 123 ? -1.483 9.057 -10.894 1.00 83.94 123 HIS A CA 1
ATOM 928 C C . HIS A 1 123 ? -0.820 7.740 -10.521 1.00 83.94 123 HIS A C 1
ATOM 930 O O . HIS A 1 123 ? 0.215 7.728 -9.856 1.00 83.94 123 HIS A O 1
ATOM 936 N N . ARG A 1 124 ? -1.456 6.630 -10.888 1.00 88.06 124 ARG A N 1
ATOM 937 C CA . ARG A 1 124 ? -0.944 5.287 -10.639 1.00 88.06 124 ARG A CA 1
ATOM 938 C C . ARG A 1 124 ? -1.061 4.470 -11.911 1.00 88.06 124 ARG A C 1
ATOM 940 O O . ARG A 1 124 ? -2.085 4.506 -12.583 1.00 88.06 124 ARG A O 1
ATOM 947 N N . THR A 1 125 ? -0.019 3.707 -12.199 1.00 92.19 125 THR A N 1
ATOM 948 C CA . THR A 1 125 ? -0.008 2.721 -13.278 1.00 92.19 125 THR A CA 1
ATOM 949 C C . THR A 1 125 ? 0.821 1.515 -12.858 1.00 92.19 125 THR A C 1
ATOM 951 O O . THR A 1 125 ? 1.680 1.614 -11.975 1.00 92.19 125 THR A O 1
ATOM 954 N N . GLU A 1 126 ? 0.550 0.364 -13.458 1.00 94.94 126 GLU A N 1
ATOM 955 C CA . GLU A 1 126 ? 1.275 -0.867 -13.177 1.00 94.94 126 GLU A CA 1
ATOM 956 C C . GLU A 1 126 ? 1.545 -1.687 -14.434 1.00 94.94 126 GLU A C 1
ATOM 958 O O . GLU A 1 126 ? 0.817 -1.618 -15.422 1.00 94.94 126 GLU A O 1
ATOM 963 N N . LEU A 1 127 ? 2.619 -2.465 -14.365 1.00 96.50 127 LEU A N 1
ATOM 964 C CA . LEU A 1 127 ? 3.075 -3.366 -15.401 1.00 96.50 127 LEU A CA 1
ATOM 965 C C . LEU A 1 127 ? 3.339 -4.734 -14.780 1.00 96.50 127 LEU A C 1
ATOM 967 O O . LEU A 1 127 ? 4.164 -4.878 -13.873 1.00 96.50 127 LEU A O 1
ATOM 971 N N . TRP A 1 128 ? 2.657 -5.745 -15.306 1.00 96.81 128 TRP A N 1
ATOM 972 C CA . TRP A 1 128 ? 2.953 -7.135 -14.997 1.00 96.81 128 TRP A CA 1
ATOM 973 C C . TRP A 1 128 ? 4.191 -7.592 -15.773 1.00 96.81 128 TRP A C 1
ATOM 975 O O . TRP A 1 128 ? 4.312 -7.338 -16.973 1.00 96.81 128 TRP A O 1
ATOM 985 N N . LEU A 1 129 ? 5.111 -8.267 -15.089 1.00 95.50 129 LEU A N 1
ATOM 986 C CA . LEU A 1 129 ? 6.396 -8.692 -15.626 1.00 95.50 129 LEU A CA 1
ATOM 987 C C . LEU A 1 129 ? 6.611 -10.189 -15.362 1.00 95.50 129 LEU A C 1
ATOM 989 O O . LEU A 1 129 ? 6.551 -10.620 -14.207 1.00 95.50 129 LEU A O 1
ATOM 993 N N . PRO A 1 130 ? 6.928 -10.994 -16.390 1.00 93.25 130 PRO A N 1
ATOM 994 C CA . PRO A 1 130 ? 7.339 -12.374 -16.171 1.00 93.25 130 PRO A CA 1
ATOM 995 C C . PRO A 1 130 ? 8.692 -12.431 -15.428 1.00 93.25 130 PRO A C 1
ATOM 997 O O . PRO A 1 130 ? 9.468 -11.466 -15.497 1.00 93.25 130 PRO A O 1
ATOM 1000 N N . PRO A 1 131 ? 9.014 -13.558 -14.760 1.00 88.44 131 PRO A N 1
ATOM 1001 C CA . PRO A 1 131 ? 10.279 -13.774 -14.047 1.00 88.44 131 PRO A CA 1
ATOM 1002 C C . PRO A 1 131 ? 11.446 -13.937 -15.036 1.00 88.44 131 PRO A C 1
ATOM 1004 O O . PRO A 1 131 ? 11.908 -15.037 -15.328 1.00 88.44 131 PRO A O 1
ATOM 1007 N N . SER A 1 132 ? 11.886 -12.832 -15.632 1.00 89.12 132 SER A N 1
ATOM 1008 C CA . SER A 1 132 ? 12.925 -12.816 -16.658 1.00 89.12 132 SER A CA 1
ATOM 1009 C C . SER A 1 132 ? 13.743 -11.540 -16.570 1.00 89.12 132 SER A C 1
ATOM 1011 O O . SER A 1 132 ? 13.186 -10.453 -16.469 1.00 89.12 132 SER A O 1
ATOM 1013 N N . GLU A 1 133 ? 15.062 -11.634 -16.728 1.00 80.69 133 GLU A N 1
ATOM 1014 C CA . GLU A 1 133 ? 15.908 -10.440 -16.858 1.00 80.69 133 GLU A CA 1
ATOM 1015 C C . GLU A 1 133 ? 15.554 -9.602 -18.102 1.00 80.69 133 GLU A C 1
ATOM 1017 O O . GLU A 1 133 ? 15.788 -8.396 -18.132 1.00 80.69 133 GLU A O 1
ATOM 1022 N N . ARG A 1 134 ? 14.891 -10.197 -19.107 1.00 85.69 134 ARG A N 1
ATOM 1023 C CA . ARG A 1 134 ? 14.365 -9.458 -20.270 1.00 85.69 134 ARG A CA 1
ATOM 1024 C C . ARG A 1 134 ? 13.275 -8.449 -19.887 1.00 85.69 134 ARG A C 1
ATOM 1026 O O . ARG A 1 134 ? 13.058 -7.489 -20.625 1.00 85.69 134 ARG A O 1
ATOM 1033 N N . SER A 1 135 ? 12.641 -8.624 -18.726 1.00 90.12 135 SER A N 1
ATOM 1034 C CA . SER A 1 135 ? 11.654 -7.695 -18.165 1.00 90.12 135 SER A CA 1
ATOM 1035 C C . SER A 1 135 ? 12.247 -6.322 -17.830 1.00 90.12 135 SER A C 1
ATOM 1037 O O . SER A 1 135 ? 11.496 -5.353 -17.770 1.00 90.12 135 SER A O 1
ATOM 1039 N N . VAL A 1 136 ? 13.577 -6.201 -17.702 1.00 90.00 136 VAL A N 1
ATOM 1040 C CA . VAL A 1 136 ? 14.267 -4.924 -17.438 1.00 90.00 136 VAL A CA 1
ATOM 1041 C C . VAL A 1 136 ? 14.094 -3.921 -18.591 1.00 90.00 136 VAL A C 1
ATOM 1043 O O . VAL A 1 136 ? 13.923 -2.724 -18.374 1.00 90.00 136 VAL A O 1
ATOM 1046 N N . LEU A 1 137 ? 14.084 -4.384 -19.846 1.00 91.25 137 LEU A N 1
ATOM 1047 C CA . LEU A 1 137 ? 13.855 -3.485 -20.984 1.00 91.25 137 LEU A CA 1
ATOM 1048 C C . LEU A 1 137 ? 12.403 -2.987 -21.021 1.00 91.25 137 LEU A C 1
ATOM 1050 O O . LEU A 1 137 ? 12.150 -1.824 -21.336 1.00 91.25 137 LEU A O 1
ATOM 1054 N N . ALA A 1 138 ? 11.455 -3.869 -20.691 1.00 94.31 138 ALA A N 1
ATOM 1055 C CA . ALA A 1 138 ? 10.042 -3.519 -20.603 1.00 94.31 138 ALA A CA 1
ATOM 1056 C C . ALA A 1 138 ? 9.784 -2.528 -19.458 1.00 94.31 138 ALA A C 1
ATOM 1058 O O . ALA A 1 138 ? 9.070 -1.549 -19.669 1.00 94.31 138 ALA A O 1
ATOM 1059 N N . SER A 1 139 ? 10.420 -2.716 -18.292 1.00 95.25 139 SER A N 1
ATOM 1060 C CA . SER A 1 139 ? 10.323 -1.768 -17.179 1.00 95.25 139 SER A CA 1
ATOM 1061 C C . SER A 1 139 ? 10.880 -0.398 -17.537 1.00 95.25 139 SER A C 1
ATOM 1063 O O . SER A 1 139 ? 10.221 0.600 -17.270 1.00 95.25 139 SER A O 1
ATOM 1065 N N . ALA A 1 140 ? 12.048 -0.331 -18.182 1.00 95.56 140 ALA A N 1
ATOM 1066 C CA . ALA A 1 140 ? 12.655 0.942 -18.565 1.00 95.56 140 ALA A CA 1
ATOM 1067 C C . ALA A 1 140 ? 11.749 1.759 -19.503 1.00 95.56 140 ALA A C 1
ATOM 1069 O O . ALA A 1 140 ? 11.535 2.946 -19.267 1.00 95.56 140 ALA A O 1
ATOM 1070 N N . ARG A 1 141 ? 11.181 1.114 -20.534 1.00 96.81 141 ARG A N 1
ATOM 1071 C CA . ARG A 1 141 ? 10.247 1.759 -21.475 1.00 96.81 141 ARG A CA 1
ATOM 1072 C C . ARG A 1 141 ? 8.984 2.238 -20.770 1.00 96.81 141 ARG A C 1
ATOM 1074 O O . ARG A 1 141 ? 8.648 3.410 -20.855 1.00 96.81 141 ARG A O 1
ATOM 1081 N N . PHE A 1 142 ? 8.352 1.357 -19.998 1.00 97.81 142 PHE A N 1
ATOM 1082 C CA . PHE A 1 142 ? 7.149 1.685 -19.239 1.00 97.81 142 PHE A CA 1
ATOM 1083 C C . PHE A 1 142 ? 7.346 2.875 -18.298 1.00 97.81 142 PHE A C 1
ATOM 1085 O O . PHE A 1 142 ? 6.482 3.746 -18.211 1.00 97.81 142 PHE A O 1
ATOM 1092 N N . VAL A 1 143 ? 8.488 2.933 -17.608 1.00 97.94 143 VAL A N 1
ATOM 1093 C CA . VAL A 1 143 ? 8.806 4.041 -16.705 1.00 97.94 143 VAL A CA 1
ATOM 1094 C C . VAL A 1 143 ? 9.024 5.336 -17.474 1.00 97.94 143 VAL A C 1
ATOM 1096 O O . VAL A 1 143 ? 8.462 6.353 -17.083 1.00 97.94 143 VAL A O 1
ATOM 1099 N N . ALA A 1 144 ? 9.781 5.304 -18.573 1.00 97.69 144 ALA A N 1
ATOM 1100 C CA . ALA A 1 144 ? 10.017 6.484 -19.400 1.00 97.69 144 ALA A CA 1
ATOM 1101 C C . ALA A 1 144 ? 8.714 7.052 -19.981 1.00 97.69 144 ALA A C 1
ATOM 1103 O O . ALA A 1 144 ? 8.443 8.243 -19.822 1.00 97.69 144 ALA A O 1
ATOM 1104 N N . ASP A 1 145 ? 7.872 6.192 -20.557 1.00 97.88 145 ASP A N 1
ATOM 1105 C CA . ASP A 1 145 ? 6.578 6.584 -21.121 1.00 97.88 145 ASP A CA 1
ATOM 1106 C C . ASP A 1 145 ? 5.657 7.156 -20.034 1.00 97.88 145 ASP A C 1
ATOM 1108 O O . ASP A 1 145 ? 4.993 8.171 -20.234 1.00 97.88 145 ASP A O 1
ATOM 1112 N N . THR A 1 146 ? 5.646 6.546 -18.845 1.00 97.06 146 THR A N 1
ATOM 1113 C CA . THR A 1 146 ? 4.851 7.037 -17.711 1.00 97.06 146 THR A CA 1
ATOM 1114 C C . THR A 1 146 ? 5.345 8.396 -17.220 1.00 97.06 146 THR A C 1
ATOM 1116 O O . THR A 1 146 ? 4.533 9.291 -16.992 1.00 97.06 146 THR A O 1
ATOM 1119 N N . CYS A 1 147 ? 6.660 8.574 -17.066 1.00 96.44 147 CYS A N 1
ATOM 1120 C CA . CYS A 1 147 ? 7.242 9.844 -16.643 1.00 96.44 147 CYS A CA 1
ATOM 1121 C C . CYS A 1 147 ? 6.923 10.969 -17.632 1.00 96.44 147 CYS A C 1
ATOM 1123 O O . CYS A 1 147 ? 6.573 12.064 -17.196 1.00 96.44 147 CYS A O 1
ATOM 1125 N N . HIS A 1 148 ? 6.977 10.687 -18.934 1.00 96.12 148 HIS A N 1
ATOM 1126 C CA . HIS A 1 148 ? 6.570 11.631 -19.970 1.00 96.12 148 HIS A CA 1
ATOM 1127 C C . HIS A 1 148 ? 5.073 11.962 -19.888 1.00 96.12 148 HIS A C 1
ATOM 1129 O O . HIS A 1 148 ? 4.689 13.124 -19.788 1.00 96.12 148 HIS A O 1
ATOM 1135 N N . ASN A 1 149 ? 4.213 10.942 -19.821 1.00 95.19 149 ASN A N 1
ATOM 1136 C CA . ASN A 1 149 ? 2.761 11.128 -19.751 1.00 95.19 149 ASN A CA 1
ATOM 1137 C C . ASN A 1 149 ? 2.305 11.889 -18.496 1.00 95.19 149 ASN A C 1
ATOM 1139 O O . ASN A 1 149 ? 1.244 12.509 -18.498 1.00 95.19 149 ASN A O 1
ATOM 1143 N N . TRP A 1 150 ? 3.073 11.824 -17.407 1.00 93.81 150 TRP A N 1
ATOM 1144 C CA . TRP A 1 150 ? 2.789 12.553 -16.170 1.00 93.81 150 TRP A CA 1
ATOM 1145 C C . TRP A 1 150 ? 3.495 13.912 -16.076 1.00 93.81 150 TRP A C 1
ATOM 1147 O O . TRP A 1 150 ? 3.298 14.601 -15.075 1.00 93.81 150 TRP A O 1
ATOM 1157 N N . GLY A 1 151 ? 4.289 14.306 -17.081 1.00 93.06 151 GLY A N 1
ATOM 1158 C CA . GLY A 1 151 ? 5.022 15.577 -17.103 1.00 93.06 151 GLY A CA 1
ATOM 1159 C C . GLY A 1 151 ? 6.108 15.674 -16.028 1.00 93.06 151 GLY A C 1
ATOM 1160 O O . GLY A 1 151 ? 6.285 16.723 -15.406 1.00 93.06 151 GLY A O 1
ATOM 1161 N N . ILE A 1 152 ? 6.771 14.554 -15.723 1.00 94.44 152 ILE A N 1
ATOM 1162 C CA . ILE A 1 152 ? 7.801 14.441 -14.680 1.00 94.44 152 ILE A CA 1
ATOM 1163 C C . ILE A 1 152 ? 9.153 14.010 -15.256 1.00 94.44 152 ILE A C 1
ATOM 1165 O O . ILE A 1 152 ? 9.914 13.285 -14.613 1.00 94.44 152 ILE A O 1
ATOM 1169 N N . GLU A 1 153 ? 9.471 14.458 -16.471 1.00 95.06 153 GLU A N 1
ATOM 1170 C CA . GLU A 1 153 ? 10.632 14.026 -17.252 1.00 95.06 153 GLU A CA 1
ATOM 1171 C C . GLU A 1 153 ? 11.956 14.169 -16.492 1.00 95.06 153 GLU A C 1
ATOM 1173 O O . GLU A 1 153 ? 12.841 13.326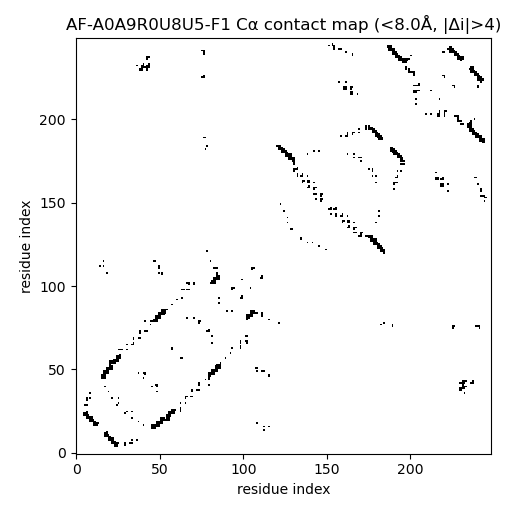 -16.648 1.00 95.06 153 GLU A O 1
ATOM 1178 N N . ALA A 1 154 ? 12.061 15.171 -15.613 1.00 94.75 154 ALA A N 1
ATOM 1179 C CA . ALA A 1 154 ? 13.216 15.398 -14.744 1.00 94.75 154 ALA A CA 1
ATOM 1180 C C . ALA A 1 154 ? 13.564 14.197 -13.840 1.00 94.75 154 ALA A C 1
ATOM 1182 O O . ALA A 1 154 ? 14.711 14.065 -13.425 1.00 94.75 154 ALA A O 1
ATOM 1183 N N . LEU A 1 155 ? 12.603 13.315 -13.541 1.00 95.69 155 LEU A N 1
ATOM 1184 C CA . LEU A 1 155 ? 12.812 12.104 -12.737 1.00 95.69 155 LEU A CA 1
ATOM 1185 C C . LEU A 1 155 ? 13.115 10.855 -13.567 1.00 95.69 155 LEU A C 1
ATOM 1187 O O . LEU A 1 155 ? 13.443 9.820 -12.991 1.00 95.69 155 LEU A O 1
ATOM 1191 N N . THR A 1 156 ? 13.006 10.918 -14.896 1.00 96.69 156 THR A N 1
ATOM 1192 C CA . THR A 1 156 ? 13.023 9.725 -15.759 1.00 96.69 156 THR A CA 1
ATOM 1193 C C . THR A 1 156 ? 14.296 8.904 -15.598 1.00 96.69 156 THR A C 1
ATOM 1195 O O . THR A 1 156 ? 14.223 7.688 -15.436 1.00 96.69 156 THR A O 1
ATOM 1198 N N . ALA A 1 157 ? 15.463 9.556 -15.613 1.00 96.06 157 ALA A N 1
ATOM 1199 C CA . ALA A 1 157 ? 16.748 8.869 -15.512 1.00 96.06 157 ALA A CA 1
ATOM 1200 C C . ALA A 1 157 ? 16.860 8.073 -14.199 1.00 96.06 157 ALA A C 1
ATOM 1202 O O . ALA A 1 157 ? 17.136 6.871 -14.223 1.00 96.06 157 ALA A O 1
ATOM 1203 N N . ASP A 1 158 ? 16.558 8.714 -13.069 1.00 96.81 158 ASP A N 1
ATOM 1204 C CA . ASP A 1 158 ? 16.618 8.083 -11.749 1.00 96.81 158 ASP A CA 1
ATOM 1205 C C . ASP A 1 158 ? 15.540 7.005 -11.582 1.00 96.81 158 ASP A C 1
ATOM 1207 O O . ASP A 1 158 ? 15.815 5.921 -11.064 1.00 96.81 158 ASP A O 1
ATOM 1211 N N . ALA A 1 159 ? 14.320 7.260 -12.067 1.00 97.25 159 ALA A N 1
ATOM 1212 C CA . ALA A 1 159 ? 13.207 6.318 -12.000 1.00 97.25 159 ALA A CA 1
ATOM 1213 C C . ALA A 1 159 ? 13.486 5.036 -12.789 1.00 97.25 159 ALA A C 1
ATOM 1215 O O . ALA A 1 159 ? 13.204 3.942 -12.295 1.00 97.25 159 ALA A O 1
ATOM 1216 N N . VAL A 1 160 ? 14.081 5.149 -13.981 1.00 97.56 160 VAL A N 1
ATOM 1217 C CA . VAL A 1 160 ? 14.475 3.995 -14.800 1.00 97.56 160 VAL A CA 1
ATOM 1218 C C . VAL A 1 160 ? 15.555 3.176 -14.098 1.00 97.56 160 VAL A C 1
ATOM 1220 O O . VAL A 1 160 ? 15.446 1.951 -14.049 1.00 97.56 160 VAL A O 1
ATOM 1223 N N . VAL A 1 161 ? 16.569 3.823 -13.509 1.00 96.38 161 VAL A N 1
ATOM 1224 C CA . VAL A 1 161 ? 17.605 3.116 -12.737 1.00 96.38 161 VAL A CA 1
ATOM 1225 C C . VAL A 1 161 ? 16.974 2.364 -11.570 1.00 96.38 161 VAL A C 1
ATOM 1227 O O . VAL A 1 161 ? 17.209 1.166 -11.417 1.00 96.38 161 VAL A O 1
ATOM 1230 N N . VAL A 1 162 ? 16.132 3.031 -10.778 1.00 97.00 162 VAL A N 1
ATOM 1231 C CA . VAL A 1 162 ? 15.454 2.403 -9.641 1.00 97.00 162 VAL A CA 1
ATOM 1232 C C . VAL A 1 162 ? 14.611 1.211 -10.090 1.00 97.00 162 VAL A C 1
ATOM 1234 O O . VAL A 1 162 ? 14.756 0.123 -9.536 1.00 97.00 162 VAL A O 1
ATOM 1237 N N . ALA A 1 163 ? 13.760 1.382 -11.102 1.00 97.19 163 ALA A N 1
ATOM 1238 C CA . ALA A 1 163 ? 12.892 0.314 -11.584 1.00 97.19 163 ALA A CA 1
ATOM 1239 C C . ALA A 1 163 ? 13.691 -0.892 -12.084 1.00 97.19 163 ALA A C 1
ATOM 1241 O O . ALA A 1 163 ? 13.371 -2.024 -11.727 1.00 97.19 163 ALA A O 1
ATOM 1242 N N . ASN A 1 164 ? 14.757 -0.659 -12.851 1.00 95.25 164 ASN A N 1
ATOM 1243 C CA . ASN A 1 164 ? 15.596 -1.726 -13.385 1.00 95.25 164 ASN A CA 1
ATOM 1244 C C . ASN A 1 164 ? 16.265 -2.536 -12.275 1.00 95.25 164 ASN A C 1
ATOM 1246 O O . ASN A 1 164 ? 16.245 -3.763 -12.325 1.00 95.25 164 ASN A O 1
ATOM 1250 N N . GLU A 1 165 ? 16.825 -1.872 -11.263 1.00 95.00 165 GLU A N 1
ATOM 1251 C CA . GLU A 1 165 ? 17.488 -2.566 -10.158 1.00 95.00 165 GLU A CA 1
ATOM 1252 C C . GLU A 1 165 ? 16.482 -3.340 -9.292 1.00 95.00 165 GLU A C 1
ATOM 1254 O O . GLU A 1 165 ? 16.764 -4.469 -8.887 1.00 95.00 165 GLU A O 1
ATOM 1259 N N . LEU A 1 166 ? 15.282 -2.795 -9.054 1.00 95.19 166 LEU A N 1
ATOM 1260 C CA . LEU A 1 166 ? 14.229 -3.500 -8.315 1.00 95.19 166 LEU A CA 1
ATOM 1261 C C . LEU A 1 166 ? 13.671 -4.706 -9.092 1.00 95.19 166 LEU A C 1
ATOM 1263 O O . LEU A 1 166 ? 13.500 -5.779 -8.511 1.00 95.19 166 LEU A O 1
ATOM 1267 N N . VAL A 1 167 ? 13.426 -4.564 -10.399 1.00 95.12 167 VAL A N 1
ATOM 1268 C CA . VAL A 1 167 ? 12.948 -5.654 -11.271 1.00 95.12 167 VAL A CA 1
ATOM 1269 C C . VAL A 1 167 ? 14.012 -6.738 -11.423 1.00 95.12 167 VAL A C 1
ATOM 1271 O O . VAL A 1 167 ? 13.697 -7.921 -11.303 1.00 95.12 167 VAL A O 1
ATOM 1274 N N . ALA A 1 168 ? 15.277 -6.360 -11.626 1.00 91.94 168 ALA A N 1
ATOM 1275 C CA . ALA A 1 168 ? 16.382 -7.312 -11.683 1.00 91.94 168 ALA A CA 1
ATOM 1276 C C . ALA A 1 168 ? 16.560 -8.045 -10.346 1.00 91.94 168 ALA A C 1
ATOM 1278 O O . ALA A 1 168 ? 16.796 -9.250 -10.333 1.00 91.94 168 ALA A O 1
ATOM 1279 N N . ASN A 1 169 ? 16.404 -7.349 -9.215 1.00 90.81 169 ASN A N 1
ATOM 1280 C CA . ASN A 1 169 ? 16.428 -7.975 -7.896 1.00 90.81 169 ASN A CA 1
ATOM 1281 C C . ASN A 1 169 ? 15.311 -9.019 -7.741 1.00 90.81 169 ASN A C 1
ATOM 1283 O O . ASN A 1 169 ? 15.584 -10.128 -7.289 1.00 90.81 169 ASN A O 1
ATOM 1287 N N . ALA A 1 170 ? 14.080 -8.705 -8.156 1.00 91.62 170 ALA A N 1
ATOM 1288 C CA . ALA A 1 170 ? 12.996 -9.685 -8.155 1.00 91.62 170 ALA A CA 1
ATOM 1289 C C . ALA A 1 170 ? 13.348 -10.894 -9.044 1.00 91.62 170 ALA A C 1
ATOM 1291 O O . ALA A 1 170 ? 13.397 -12.018 -8.552 1.00 91.62 170 ALA A O 1
ATOM 1292 N N . ALA A 1 171 ? 13.716 -10.671 -10.309 1.00 90.88 171 ALA A N 1
ATOM 1293 C CA . ALA A 1 171 ? 14.031 -11.746 -11.256 1.00 90.88 171 ALA A CA 1
ATOM 1294 C C . ALA A 1 171 ? 15.200 -12.656 -10.818 1.00 90.88 171 ALA A C 1
ATOM 1296 O O . ALA A 1 171 ? 15.219 -13.832 -11.168 1.00 90.88 171 ALA A O 1
ATOM 1297 N N . ARG A 1 172 ? 16.173 -12.136 -10.055 1.00 88.94 172 ARG A N 1
ATOM 1298 C CA . ARG A 1 172 ? 17.304 -12.928 -9.533 1.00 88.94 172 ARG A CA 1
ATOM 1299 C C . ARG A 1 172 ? 16.953 -13.772 -8.314 1.00 88.94 172 ARG A C 1
ATOM 1301 O O . ARG A 1 172 ? 17.573 -14.810 -8.098 1.00 88.94 172 ARG A O 1
ATOM 1308 N N . HIS A 1 173 ? 16.025 -13.306 -7.482 1.00 86.88 173 HIS A N 1
ATOM 1309 C CA . HIS A 1 173 ? 15.771 -13.904 -6.169 1.00 86.88 173 HIS A CA 1
ATOM 1310 C C . HIS A 1 173 ? 14.455 -14.682 -6.081 1.00 86.88 173 HIS A C 1
ATOM 1312 O O . HIS A 1 173 ? 14.281 -15.446 -5.129 1.00 86.88 173 HIS A O 1
ATOM 1318 N N . THR A 1 174 ? 13.563 -14.535 -7.063 1.00 86.81 174 THR A N 1
ATOM 1319 C CA . THR A 1 174 ? 12.305 -15.279 -7.159 1.00 86.81 174 THR A CA 1
ATOM 1320 C C . THR A 1 174 ? 12.070 -15.821 -8.571 1.00 86.81 174 THR A C 1
ATOM 1322 O O . THR A 1 174 ? 12.538 -15.267 -9.562 1.00 86.81 174 THR A O 1
ATOM 1325 N N . THR A 1 175 ? 11.310 -16.911 -8.658 1.00 88.25 175 THR A N 1
ATOM 1326 C CA . THR A 1 175 ? 10.756 -17.448 -9.909 1.00 88.25 175 THR A CA 1
ATOM 1327 C C . THR A 1 175 ? 9.312 -16.994 -10.149 1.00 88.25 175 THR A C 1
ATOM 1329 O O . THR A 1 175 ? 8.708 -17.384 -11.145 1.00 88.25 175 THR A O 1
ATOM 1332 N N . SER A 1 176 ? 8.739 -16.183 -9.253 1.00 90.38 176 SER A N 1
ATOM 1333 C CA . SER A 1 176 ? 7.392 -15.631 -9.401 1.00 90.38 176 SER A CA 1
ATOM 1334 C C . SER A 1 176 ? 7.373 -14.449 -10.374 1.00 90.38 176 SER A C 1
ATOM 1336 O O . SER A 1 176 ? 8.343 -13.687 -10.427 1.00 90.38 176 SER A O 1
ATOM 1338 N N . PRO A 1 177 ? 6.255 -14.211 -11.079 1.00 92.69 177 PRO A N 1
ATOM 1339 C CA . PRO A 1 177 ? 6.024 -12.933 -11.736 1.00 92.69 177 PRO A CA 1
ATOM 1340 C C . PRO A 1 177 ? 6.182 -11.758 -10.769 1.00 92.69 177 PRO A C 1
ATOM 1342 O O . PRO A 1 177 ? 6.007 -11.897 -9.555 1.00 92.69 177 PRO A O 1
ATOM 1345 N N . ALA A 1 178 ? 6.493 -10.595 -11.329 1.00 94.94 178 ALA A N 1
ATOM 1346 C CA . ALA A 1 178 ? 6.592 -9.352 -10.589 1.00 94.94 178 ALA A CA 1
ATOM 1347 C C . ALA A 1 178 ? 5.576 -8.333 -11.112 1.00 94.94 178 ALA A C 1
ATOM 1349 O O . ALA A 1 178 ? 5.198 -8.343 -12.281 1.00 94.94 178 ALA A O 1
ATOM 1350 N N . THR A 1 179 ? 5.143 -7.422 -10.248 1.00 96.06 179 THR A N 1
ATOM 1351 C CA . THR A 1 179 ? 4.352 -6.251 -10.645 1.00 96.06 179 THR A CA 1
ATOM 1352 C C . THR A 1 179 ? 5.160 -4.999 -10.359 1.00 96.06 179 THR A C 1
ATOM 1354 O O . THR A 1 179 ? 5.416 -4.690 -9.195 1.00 96.06 179 THR A O 1
ATOM 1357 N N . LEU A 1 180 ? 5.561 -4.289 -11.413 1.00 97.25 180 LEU A N 1
ATOM 1358 C CA . LEU A 1 180 ? 6.139 -2.953 -11.309 1.00 97.25 180 LEU A CA 1
ATOM 1359 C C . LEU A 1 180 ? 5.007 -1.935 -11.235 1.00 97.25 180 LEU A C 1
ATOM 1361 O O . LEU A 1 180 ? 4.086 -1.960 -12.043 1.00 97.25 180 LEU A O 1
ATOM 1365 N N . ARG A 1 181 ? 5.092 -1.009 -10.290 1.00 95.44 181 ARG A N 1
ATOM 1366 C CA . ARG A 1 181 ? 4.107 0.042 -10.087 1.00 95.44 181 ARG A CA 1
ATOM 1367 C C . ARG A 1 181 ? 4.785 1.386 -9.935 1.00 95.44 181 ARG A C 1
ATOM 1369 O O . ARG A 1 181 ? 5.783 1.508 -9.223 1.00 95.44 181 ARG A O 1
ATOM 1376 N N . LEU A 1 182 ? 4.189 2.380 -10.578 1.00 94.88 182 LEU A N 1
ATOM 1377 C CA . LEU A 1 182 ? 4.523 3.783 -10.411 1.00 94.88 182 LEU A CA 1
ATOM 1378 C C . LEU A 1 182 ? 3.350 4.500 -9.766 1.00 94.88 182 LEU A C 1
ATOM 1380 O O . LEU A 1 182 ? 2.194 4.257 -10.122 1.00 94.88 182 LEU A O 1
ATOM 1384 N N . GLU A 1 183 ? 3.656 5.383 -8.825 1.00 92.12 183 GLU A N 1
ATOM 1385 C CA . GLU A 1 183 ? 2.664 6.210 -8.150 1.00 92.12 183 GLU A CA 1
ATOM 1386 C C . GLU A 1 183 ? 3.212 7.620 -7.926 1.00 92.12 183 GLU A C 1
ATOM 1388 O O . GLU A 1 183 ? 4.280 7.782 -7.337 1.00 92.12 183 GLU A O 1
ATOM 1393 N N . LEU A 1 184 ? 2.491 8.637 -8.400 1.00 89.44 184 LEU A N 1
ATOM 1394 C CA . LEU A 1 184 ? 2.842 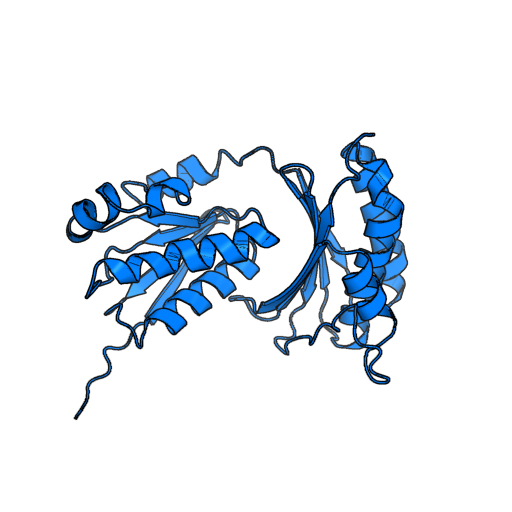10.045 -8.235 1.00 89.44 184 LEU A CA 1
ATOM 1395 C C . LEU A 1 184 ? 1.852 10.737 -7.301 1.00 89.44 184 LEU A C 1
ATOM 1397 O O . LEU A 1 184 ? 0.650 10.802 -7.572 1.00 89.44 184 LEU A O 1
ATOM 1401 N N . TRP A 1 185 ? 2.378 11.315 -6.221 1.00 86.25 185 TRP A N 1
ATOM 1402 C CA . TRP A 1 185 ? 1.585 12.076 -5.262 1.00 86.25 185 TRP A CA 1
ATOM 1403 C C . TRP A 1 185 ? 2.398 13.159 -4.564 1.00 86.25 185 TRP A C 1
ATOM 1405 O O . TRP A 1 185 ? 3.494 12.911 -4.063 1.00 86.25 185 TRP A O 1
ATOM 1415 N N . ARG A 1 186 ? 1.847 14.381 -4.521 1.00 83.19 186 ARG A N 1
ATOM 1416 C CA . ARG A 1 186 ? 2.471 15.565 -3.893 1.00 83.19 186 ARG A CA 1
ATOM 1417 C C . ARG A 1 186 ? 3.954 15.743 -4.276 1.00 83.19 186 ARG A C 1
ATOM 1419 O O . ARG A 1 186 ? 4.800 15.971 -3.412 1.00 83.19 186 ARG A O 1
ATOM 1426 N N . GLY A 1 187 ? 4.270 15.595 -5.566 1.00 85.75 187 GLY A N 1
ATOM 1427 C CA . GLY A 1 187 ? 5.632 15.761 -6.099 1.00 85.75 187 GLY A CA 1
ATOM 1428 C C . GLY A 1 187 ? 6.614 14.640 -5.728 1.00 85.75 187 GLY A C 1
ATOM 1429 O O . GLY A 1 187 ? 7.830 14.832 -5.805 1.00 85.75 187 GLY A O 1
ATOM 1430 N N . ARG A 1 188 ? 6.109 13.479 -5.291 1.00 90.50 188 ARG A N 1
ATOM 1431 C CA . ARG A 1 188 ? 6.901 12.281 -4.990 1.00 90.50 188 ARG A CA 1
ATOM 1432 C C . ARG A 1 188 ? 6.486 11.150 -5.915 1.00 90.50 188 ARG A C 1
ATOM 1434 O O . ARG A 1 188 ? 5.300 10.835 -5.985 1.00 90.50 188 ARG A O 1
ATOM 1441 N N . LEU A 1 189 ? 7.462 10.561 -6.595 1.00 94.12 189 LEU A N 1
ATOM 1442 C CA . LEU A 1 189 ? 7.283 9.372 -7.416 1.00 94.12 189 LEU A CA 1
ATOM 1443 C C . LEU A 1 189 ? 7.742 8.156 -6.611 1.00 94.12 189 LEU A C 1
ATOM 1445 O O . LEU A 1 189 ? 8.923 8.047 -6.284 1.00 94.12 189 LEU A O 1
ATOM 1449 N N . THR A 1 190 ? 6.836 7.232 -6.317 1.00 95.56 190 THR A N 1
ATOM 1450 C CA . THR A 1 190 ? 7.204 5.915 -5.800 1.00 95.56 190 THR A CA 1
ATOM 1451 C C . THR A 1 190 ? 7.340 4.930 -6.948 1.00 95.56 190 THR A C 1
ATOM 1453 O O . THR A 1 190 ? 6.428 4.779 -7.759 1.00 95.56 190 THR A O 1
ATOM 1456 N N . VAL A 1 191 ? 8.460 4.212 -6.959 1.00 96.94 191 VAL A N 1
ATOM 1457 C CA . VAL A 1 191 ? 8.687 3.024 -7.782 1.00 96.94 191 VAL A CA 1
ATOM 1458 C C . VAL A 1 191 ? 8.624 1.806 -6.868 1.00 96.94 191 VAL A C 1
ATOM 1460 O O . VAL A 1 191 ? 9.396 1.712 -5.913 1.00 96.94 191 VAL A O 1
ATOM 1463 N N . ALA A 1 192 ? 7.707 0.880 -7.131 1.00 96.69 192 ALA A N 1
ATOM 1464 C CA . ALA A 1 192 ? 7.505 -0.308 -6.309 1.00 96.69 192 ALA A CA 1
ATOM 1465 C C . ALA A 1 192 ? 7.475 -1.576 -7.164 1.00 96.69 192 ALA A C 1
ATOM 1467 O O . ALA A 1 192 ? 6.833 -1.604 -8.209 1.00 96.69 192 ALA A O 1
ATOM 1468 N N . VAL A 1 193 ? 8.139 -2.633 -6.703 1.00 96.44 193 VAL A N 1
ATOM 1469 C CA . VAL A 1 193 ? 8.109 -3.961 -7.321 1.00 96.44 193 VAL A CA 1
ATOM 1470 C C . VAL A 1 193 ? 7.598 -4.958 -6.299 1.00 96.44 193 VAL A C 1
ATOM 1472 O O . VAL A 1 193 ? 8.159 -5.085 -5.209 1.00 96.44 193 VAL A O 1
ATOM 1475 N N . ALA A 1 194 ? 6.515 -5.640 -6.652 1.00 95.44 194 ALA A N 1
ATOM 1476 C CA . ALA A 1 194 ? 5.914 -6.674 -5.831 1.00 95.44 194 ALA A CA 1
ATOM 1477 C C . ALA A 1 194 ? 6.168 -8.063 -6.422 1.00 95.44 194 ALA A C 1
ATOM 1479 O O . ALA A 1 194 ? 6.035 -8.235 -7.632 1.00 95.44 194 ALA A O 1
ATOM 1480 N N . ASP A 1 195 ? 6.497 -9.032 -5.572 1.00 94.38 195 ASP A N 1
ATOM 1481 C CA . ASP A 1 195 ? 6.713 -10.437 -5.929 1.00 94.38 195 ASP A CA 1
ATOM 1482 C C . ASP A 1 195 ? 6.110 -11.365 -4.860 1.00 94.38 195 ASP A C 1
ATOM 1484 O O . ASP A 1 195 ? 5.712 -10.895 -3.790 1.00 94.38 195 ASP A O 1
ATOM 1488 N N . ASP A 1 196 ? 6.028 -12.668 -5.136 1.00 92.69 196 ASP A N 1
ATOM 1489 C CA . ASP A 1 196 ? 5.336 -13.631 -4.266 1.00 92.69 196 ASP A CA 1
ATOM 1490 C C . ASP A 1 196 ? 6.246 -14.275 -3.206 1.00 92.69 196 ASP A C 1
ATOM 1492 O O . ASP A 1 196 ? 5.783 -15.074 -2.391 1.00 92.69 196 ASP A O 1
ATOM 1496 N N . ASP A 1 197 ? 7.528 -13.902 -3.152 1.00 90.62 197 ASP A N 1
ATOM 1497 C CA . ASP A 1 197 ? 8.470 -14.405 -2.158 1.00 90.62 197 ASP A CA 1
ATOM 1498 C C . ASP A 1 197 ? 8.431 -13.539 -0.881 1.00 90.62 197 ASP A C 1
ATOM 1500 O O . ASP A 1 197 ? 8.836 -12.371 -0.891 1.00 90.62 197 ASP A O 1
ATOM 1504 N N . PRO A 1 198 ? 7.999 -14.090 0.268 1.00 87.88 198 PRO A N 1
ATOM 1505 C CA . PRO A 1 198 ? 7.835 -13.323 1.497 1.00 87.88 198 PRO A CA 1
ATOM 1506 C C . PRO A 1 198 ? 9.163 -12.972 2.192 1.00 87.88 198 PRO A C 1
ATOM 1508 O O . PRO A 1 198 ? 9.139 -12.269 3.209 1.00 87.88 198 PRO A O 1
ATOM 1511 N N . ARG A 1 199 ? 10.315 -13.475 1.720 1.00 88.75 199 ARG A N 1
ATOM 1512 C CA . ARG A 1 199 ? 11.629 -13.222 2.334 1.00 88.75 199 ARG A CA 1
ATOM 1513 C C . ARG A 1 199 ? 11.991 -11.734 2.245 1.00 88.75 199 ARG A C 1
ATOM 1515 O O . ARG A 1 199 ? 12.066 -11.194 1.144 1.00 88.75 199 ARG A O 1
ATOM 1522 N N . PRO A 1 200 ? 12.230 -11.051 3.378 1.00 83.88 200 PRO A N 1
ATOM 1523 C CA . PRO A 1 200 ? 12.480 -9.618 3.382 1.00 83.88 200 PRO A CA 1
ATOM 1524 C C . PRO A 1 200 ? 13.803 -9.301 2.684 1.00 83.88 200 PRO A C 1
ATOM 1526 O O . PRO A 1 200 ? 14.781 -10.032 2.828 1.00 83.88 200 PRO A O 1
ATOM 1529 N N . VAL A 1 201 ? 13.837 -8.175 1.976 1.00 85.38 201 VAL A N 1
ATOM 1530 C CA . VAL A 1 201 ? 15.066 -7.645 1.378 1.00 85.38 201 VAL A CA 1
ATOM 1531 C C . VAL A 1 201 ? 15.706 -6.671 2.358 1.00 85.38 201 VAL A C 1
ATOM 1533 O O . VAL A 1 201 ? 15.061 -5.728 2.820 1.00 85.38 201 VAL A O 1
ATOM 1536 N N . LEU A 1 202 ? 16.982 -6.894 2.668 1.00 83.75 202 LEU A N 1
ATOM 1537 C CA . LEU A 1 202 ? 17.790 -5.937 3.414 1.00 83.75 202 LEU A CA 1
ATOM 1538 C C . LEU A 1 202 ? 18.324 -4.888 2.441 1.00 83.75 202 LEU A C 1
ATOM 1540 O O . LEU A 1 202 ? 19.147 -5.190 1.581 1.00 83.75 202 LEU A O 1
ATOM 1544 N N . LEU A 1 203 ? 17.840 -3.656 2.576 1.00 83.50 203 LEU A N 1
ATOM 1545 C CA . LEU A 1 203 ? 18.345 -2.539 1.788 1.00 83.50 203 LEU A CA 1
ATOM 1546 C C . LEU A 1 203 ? 19.632 -1.987 2.421 1.00 83.50 203 LEU A C 1
ATOM 1548 O O . LEU A 1 203 ? 19.659 -1.766 3.638 1.00 83.50 203 LEU A O 1
ATOM 1552 N N . PRO A 1 204 ? 20.689 -1.748 1.624 1.00 82.62 204 PRO A N 1
ATOM 1553 C CA . PRO A 1 204 ? 21.904 -1.118 2.117 1.00 82.62 204 PRO A CA 1
ATOM 1554 C C . PRO A 1 204 ? 21.624 0.275 2.671 1.00 82.62 204 PRO A C 1
ATOM 1556 O O . PRO A 1 204 ? 20.706 0.971 2.238 1.00 82.62 204 PRO A O 1
ATOM 1559 N N . ARG A 1 205 ? 22.462 0.719 3.611 1.00 77.38 205 ARG A N 1
ATOM 1560 C CA . ARG A 1 205 ? 22.491 2.140 3.954 1.00 77.38 205 ARG A CA 1
ATOM 1561 C C . ARG A 1 205 ? 23.379 2.880 2.948 1.00 77.38 205 ARG A C 1
ATOM 1563 O O . ARG A 1 205 ? 24.454 2.370 2.631 1.00 77.38 205 ARG A O 1
ATOM 1570 N N . PRO A 1 206 ? 22.977 4.068 2.470 1.00 70.25 206 PRO A N 1
ATOM 1571 C CA . PRO A 1 206 ? 23.709 4.782 1.422 1.00 70.25 206 PRO A CA 1
ATOM 1572 C C . PRO A 1 206 ? 25.134 5.189 1.840 1.00 70.25 206 PRO A C 1
ATOM 1574 O O . PRO A 1 206 ? 26.008 5.316 0.980 1.00 70.25 206 PRO A O 1
ATOM 1577 N N . ASP A 1 207 ? 25.369 5.345 3.147 1.00 71.06 207 ASP A N 1
ATOM 1578 C CA . ASP A 1 207 ? 26.635 5.714 3.794 1.00 71.06 207 ASP A CA 1
ATOM 1579 C C . ASP A 1 207 ? 27.563 4.521 4.087 1.00 71.06 207 ASP A C 1
ATOM 1581 O O . ASP A 1 207 ? 28.725 4.717 4.441 1.00 71.06 207 ASP A O 1
ATOM 1585 N N . ARG A 1 208 ? 27.089 3.277 3.931 1.00 63.22 208 ARG A N 1
ATOM 1586 C CA . ARG A 1 208 ? 27.870 2.070 4.225 1.00 63.22 208 ARG A CA 1
ATOM 1587 C C . ARG A 1 208 ? 28.198 1.308 2.948 1.00 63.22 208 ARG A C 1
ATOM 1589 O O . ARG A 1 208 ? 27.348 0.648 2.358 1.00 63.22 208 ARG A O 1
ATOM 1596 N N . THR A 1 209 ? 29.471 1.314 2.569 1.00 54.94 209 THR A N 1
ATOM 1597 C CA . THR A 1 209 ? 30.019 0.391 1.569 1.00 54.94 209 THR A CA 1
ATOM 1598 C C . THR A 1 209 ? 30.212 -0.984 2.208 1.00 54.94 209 THR A C 1
ATOM 1600 O O . THR A 1 209 ? 31.281 -1.293 2.725 1.00 54.94 209 THR A O 1
ATOM 1603 N N . SER A 1 210 ? 29.173 -1.816 2.242 1.00 53.16 210 SER A N 1
ATOM 1604 C CA . SER A 1 210 ? 29.357 -3.243 2.539 1.00 53.16 210 SER A CA 1
ATOM 1605 C C . SER A 1 210 ? 29.680 -3.992 1.246 1.00 53.16 210 SER A C 1
ATOM 1607 O O . SER A 1 210 ? 28.942 -3.835 0.273 1.00 53.16 210 SER A O 1
ATOM 1609 N N . ALA A 1 211 ? 30.715 -4.832 1.262 1.00 53.28 211 ALA A N 1
ATOM 1610 C CA . ALA A 1 211 ? 31.113 -5.665 0.124 1.00 53.28 211 ALA A CA 1
ATOM 1611 C C . ALA A 1 211 ? 30.007 -6.639 -0.350 1.00 53.28 211 ALA A C 1
ATOM 1613 O O . ALA A 1 211 ? 29.989 -6.998 -1.521 1.00 53.28 211 ALA A O 1
ATOM 1614 N N . ASP A 1 212 ? 29.051 -6.982 0.527 1.00 52.81 212 ASP A N 1
ATOM 1615 C CA . ASP A 1 212 ? 27.942 -7.914 0.248 1.00 52.81 212 ASP A CA 1
ATOM 1616 C C . ASP A 1 212 ? 26.659 -7.259 -0.290 1.00 52.81 212 ASP A C 1
ATOM 1618 O O . ASP A 1 212 ? 25.719 -7.953 -0.681 1.00 52.81 212 ASP A O 1
ATOM 1622 N N . SER A 1 213 ? 26.573 -5.925 -0.320 1.00 53.91 213 SER A N 1
ATOM 1623 C CA . SER A 1 213 ? 25.390 -5.270 -0.887 1.00 53.91 213 SER A CA 1
ATOM 1624 C C . SER A 1 213 ? 25.529 -5.233 -2.399 1.00 53.91 213 SER A C 1
ATOM 1626 O O . SER A 1 213 ? 26.315 -4.443 -2.923 1.00 53.91 213 SER A O 1
ATOM 1628 N N . GLY A 1 214 ? 24.763 -6.076 -3.098 1.00 60.97 214 GLY A N 1
ATOM 1629 C CA . GLY A 1 214 ? 24.671 -6.052 -4.557 1.00 60.97 214 GLY A CA 1
ATOM 1630 C C . GLY A 1 214 ? 24.563 -4.610 -5.058 1.00 60.97 214 GLY A C 1
ATOM 1631 O O . GLY A 1 214 ? 23.719 -3.841 -4.591 1.00 60.97 214 GLY A O 1
ATOM 1632 N N . SER A 1 215 ? 25.459 -4.233 -5.973 1.00 70.38 215 SER A N 1
ATOM 1633 C CA . SER A 1 215 ? 25.681 -2.846 -6.413 1.00 70.38 215 SER A CA 1
ATOM 1634 C C . SER A 1 215 ? 24.398 -2.111 -6.828 1.00 70.38 215 SER A C 1
ATOM 1636 O O . SER A 1 215 ? 24.316 -0.889 -6.690 1.00 70.38 215 SER A O 1
ATOM 1638 N N . GLY A 1 216 ? 23.383 -2.857 -7.270 1.00 81.62 216 GLY A N 1
ATOM 1639 C CA . GLY A 1 216 ? 22.072 -2.361 -7.671 1.00 81.62 216 GLY A CA 1
ATOM 1640 C C . GLY A 1 216 ? 21.238 -1.725 -6.559 1.00 81.62 216 GLY A C 1
ATOM 1641 O O . GLY A 1 216 ? 20.842 -0.567 -6.676 1.00 81.62 216 GLY A O 1
ATOM 1642 N N . LEU A 1 217 ? 21.002 -2.418 -5.438 1.00 86.00 217 LEU A N 1
ATOM 1643 C CA . LEU A 1 217 ? 20.196 -1.849 -4.342 1.00 86.00 217 LEU A CA 1
ATOM 1644 C C . LEU A 1 217 ? 20.906 -0.668 -3.667 1.00 86.00 217 LEU A C 1
ATOM 1646 O O . LEU A 1 217 ? 20.249 0.253 -3.180 1.00 86.00 217 LEU A O 1
ATOM 1650 N N . LEU A 1 218 ? 22.243 -0.633 -3.699 1.00 86.38 218 LEU A N 1
ATOM 1651 C CA . LEU A 1 218 ? 22.993 0.539 -3.252 1.00 86.38 218 LEU A CA 1
ATOM 1652 C C . LEU A 1 218 ? 22.700 1.759 -4.136 1.00 86.38 218 LEU A C 1
ATOM 1654 O O . LEU A 1 218 ? 22.480 2.844 -3.601 1.00 86.38 218 LEU A O 1
ATOM 1658 N N . ARG A 1 219 ? 22.615 1.594 -5.465 1.00 89.06 219 ARG A N 1
ATOM 1659 C CA . ARG A 1 219 ? 22.19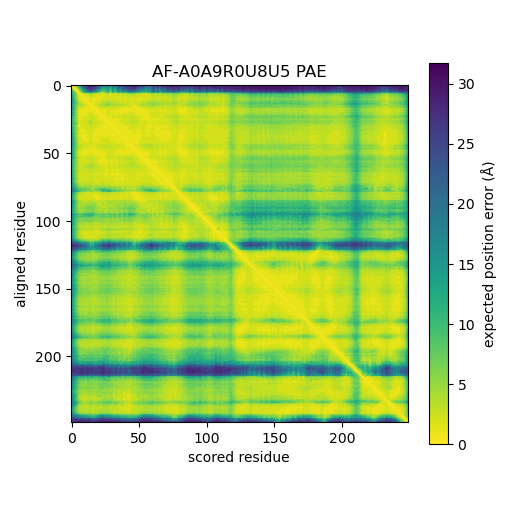2 2.676 -6.375 1.00 89.06 219 ARG A CA 1
ATOM 1660 C C . ARG A 1 219 ? 20.786 3.163 -6.047 1.00 89.06 219 ARG A C 1
ATOM 1662 O O . ARG A 1 219 ? 20.597 4.367 -5.910 1.00 89.06 219 ARG A O 1
ATOM 1669 N N . VAL A 1 220 ? 19.840 2.244 -5.825 1.00 91.44 220 VAL A N 1
ATOM 1670 C CA . VAL A 1 220 ? 18.466 2.587 -5.413 1.00 91.44 220 VAL A CA 1
ATOM 1671 C C . VAL A 1 220 ? 18.480 3.473 -4.169 1.00 91.44 220 VAL A C 1
ATOM 1673 O O . VAL A 1 220 ? 17.891 4.548 -4.167 1.00 91.44 220 VAL A O 1
ATOM 1676 N N . THR A 1 221 ? 19.195 3.061 -3.122 1.00 89.94 221 THR A N 1
ATOM 1677 C CA . THR A 1 221 ? 19.213 3.796 -1.843 1.00 89.94 221 THR A CA 1
ATOM 1678 C C . THR A 1 221 ? 19.944 5.137 -1.905 1.00 89.94 221 THR A C 1
ATOM 1680 O O . THR A 1 221 ? 19.688 5.993 -1.065 1.00 89.94 221 THR A O 1
ATOM 1683 N N . ARG A 1 222 ? 20.831 5.342 -2.889 1.00 90.69 222 ARG A N 1
ATOM 1684 C CA . ARG A 1 222 ? 21.506 6.628 -3.127 1.00 90.69 222 ARG A CA 1
ATOM 1685 C C . ARG A 1 222 ? 20.634 7.627 -3.883 1.00 90.69 222 ARG A C 1
ATOM 1687 O O . ARG A 1 222 ? 20.727 8.816 -3.606 1.00 90.69 222 ARG A O 1
ATOM 1694 N N . LEU A 1 223 ? 19.820 7.150 -4.823 1.00 92.25 223 LEU A N 1
ATOM 1695 C CA . LEU A 1 223 ? 18.905 7.993 -5.602 1.00 92.25 223 LEU A CA 1
ATOM 1696 C C . LEU A 1 223 ? 17.618 8.307 -4.827 1.00 92.25 223 LEU A C 1
ATOM 1698 O O . LEU A 1 223 ? 17.031 9.376 -4.971 1.00 92.25 223 LEU A O 1
ATOM 1702 N N . ALA A 1 224 ? 17.165 7.370 -3.996 1.00 93.62 224 ALA A N 1
ATOM 1703 C CA . ALA A 1 224 ? 15.897 7.486 -3.301 1.00 93.62 224 ALA A CA 1
ATOM 1704 C C . ALA A 1 224 ? 15.978 8.354 -2.040 1.00 93.62 224 ALA A C 1
ATOM 1706 O O . ALA A 1 224 ? 16.867 8.220 -1.202 1.00 93.62 224 ALA A O 1
ATOM 1707 N N . ARG A 1 225 ? 14.944 9.173 -1.831 1.00 92.38 225 ARG A N 1
ATOM 1708 C CA . ARG A 1 225 ? 14.711 9.896 -0.573 1.00 92.38 225 ARG A CA 1
ATOM 1709 C C . ARG A 1 225 ? 14.387 8.947 0.583 1.00 92.38 225 ARG A C 1
ATOM 1711 O O . ARG A 1 225 ? 14.672 9.270 1.741 1.00 92.38 225 ARG A O 1
ATOM 1718 N N . ALA A 1 226 ? 13.720 7.840 0.266 1.00 92.19 226 ALA A N 1
ATOM 1719 C CA . ALA A 1 226 ? 13.376 6.748 1.165 1.00 92.19 226 ALA A CA 1
ATOM 1720 C C . ALA A 1 226 ? 13.230 5.459 0.349 1.00 92.19 226 ALA A C 1
ATOM 1722 O O . ALA A 1 226 ? 12.734 5.498 -0.774 1.00 92.19 226 ALA A O 1
ATOM 1723 N N . ALA A 1 227 ? 13.618 4.322 0.914 1.00 93.62 227 ALA A N 1
ATOM 1724 C CA . ALA A 1 227 ? 13.408 3.012 0.312 1.00 93.62 227 ALA A CA 1
ATOM 1725 C C . ALA A 1 227 ? 13.105 1.986 1.406 1.00 93.62 227 ALA A C 1
ATOM 1727 O O . ALA A 1 227 ? 13.542 2.143 2.550 1.00 93.62 227 ALA A O 1
ATOM 1728 N N . GLY A 1 228 ? 12.357 0.943 1.062 1.00 93.12 228 GLY A N 1
ATOM 1729 C CA . GLY A 1 228 ? 11.929 -0.059 2.026 1.00 93.12 228 GLY A CA 1
ATOM 1730 C C . GLY A 1 228 ? 11.480 -1.368 1.396 1.00 93.12 228 GLY A C 1
ATOM 1731 O O . GLY A 1 228 ? 11.380 -1.517 0.181 1.00 93.12 228 GLY A O 1
ATOM 1732 N N . CYS A 1 229 ? 11.204 -2.328 2.273 1.00 93.56 229 CYS A N 1
ATOM 1733 C CA . CYS A 1 229 ? 10.580 -3.597 1.939 1.00 93.56 229 CYS A CA 1
ATOM 1734 C C . CYS A 1 229 ? 9.402 -3.811 2.892 1.00 93.56 229 CYS A C 1
ATOM 1736 O O . CYS A 1 229 ? 9.535 -3.640 4.106 1.00 93.56 229 CYS A O 1
ATOM 1738 N N . SER A 1 230 ? 8.242 -4.190 2.366 1.00 93.06 230 SER A N 1
ATOM 1739 C CA . SER A 1 230 ? 7.034 -4.458 3.151 1.00 93.06 230 SER A CA 1
ATOM 1740 C C . SER A 1 230 ? 6.439 -5.797 2.740 1.00 93.06 230 SER A C 1
ATOM 1742 O O . SER A 1 230 ? 6.289 -6.072 1.555 1.00 93.06 230 SER A O 1
ATOM 1744 N N . ARG A 1 231 ? 6.133 -6.659 3.715 1.00 93.38 231 ARG A N 1
ATOM 1745 C CA . ARG A 1 231 ? 5.450 -7.932 3.444 1.00 93.38 231 ARG A CA 1
ATOM 1746 C C . ARG A 1 231 ? 3.991 -7.669 3.107 1.00 93.38 231 ARG A C 1
ATOM 1748 O O . ARG A 1 231 ? 3.388 -6.787 3.709 1.00 93.38 231 ARG A O 1
ATOM 1755 N N . ARG A 1 232 ? 3.453 -8.469 2.199 1.00 93.81 232 ARG A N 1
ATOM 1756 C CA . ARG A 1 232 ? 2.060 -8.427 1.761 1.00 93.81 232 ARG A CA 1
ATOM 1757 C C . ARG A 1 232 ? 1.171 -9.324 2.614 1.00 93.81 232 ARG A C 1
ATOM 1759 O O . ARG A 1 232 ? 1.654 -10.305 3.187 1.00 93.81 232 ARG A O 1
ATOM 1766 N N . HIS A 1 233 ? -0.108 -8.978 2.724 1.00 90.56 233 HIS A N 1
ATOM 1767 C CA . HIS A 1 233 ? -1.096 -9.861 3.340 1.00 90.56 233 HIS A CA 1
ATOM 1768 C C . HIS A 1 233 ? -1.444 -11.003 2.378 1.00 90.56 233 HIS A C 1
ATOM 1770 O O . HIS A 1 233 ? -1.430 -12.161 2.787 1.00 90.56 233 HIS A O 1
ATOM 1776 N N . SER A 1 234 ? -1.612 -10.709 1.086 1.00 86.25 234 SER A N 1
ATOM 1777 C CA . SER A 1 234 ? -1.901 -11.690 0.029 1.00 86.25 234 SER A CA 1
ATOM 1778 C C . SER A 1 234 ? -0.753 -12.657 -0.322 1.00 86.25 234 SER A C 1
ATOM 1780 O O . SER A 1 234 ? -0.842 -13.338 -1.338 1.00 86.25 234 SER A O 1
ATOM 1782 N N . SER A 1 235 ? 0.313 -12.728 0.484 1.00 87.31 235 SER A N 1
ATOM 1783 C CA . SER A 1 235 ? 1.618 -13.361 0.205 1.00 87.31 235 SER A CA 1
ATOM 1784 C C . SER A 1 235 ? 2.628 -12.487 -0.548 1.00 87.31 235 SER A C 1
ATOM 1786 O O . SER A 1 235 ? 2.290 -11.610 -1.347 1.00 87.31 235 SER A O 1
ATOM 1788 N N . GLY A 1 236 ? 3.908 -12.747 -0.280 1.00 92.75 236 GLY A N 1
ATOM 1789 C CA . GLY A 1 236 ? 5.035 -12.070 -0.904 1.00 92.75 236 GLY A CA 1
ATOM 1790 C C . GLY A 1 236 ? 5.441 -10.755 -0.247 1.00 92.75 236 GLY A C 1
ATOM 1791 O O . GLY A 1 236 ? 5.220 -10.519 0.951 1.00 92.75 236 GLY A O 1
ATOM 1792 N N . LYS A 1 237 ? 6.070 -9.888 -1.036 1.00 94.19 237 LYS A N 1
ATOM 1793 C CA . LYS A 1 237 ? 6.599 -8.601 -0.579 1.00 94.19 237 LYS A CA 1
ATOM 1794 C C . LYS A 1 237 ? 6.511 -7.529 -1.649 1.00 94.19 237 LYS A C 1
ATOM 1796 O O . LYS A 1 237 ? 6.354 -7.814 -2.829 1.00 94.19 237 LYS A O 1
ATOM 1801 N N . VAL A 1 238 ? 6.680 -6.290 -1.206 1.00 95.44 238 VAL A N 1
ATOM 1802 C CA . VAL A 1 238 ? 6.904 -5.121 -2.049 1.00 95.44 238 VAL A CA 1
ATOM 1803 C C . VAL A 1 238 ? 8.215 -4.477 -1.640 1.00 95.44 238 VAL A C 1
ATOM 1805 O O . VAL A 1 238 ? 8.374 -4.088 -0.481 1.00 95.44 238 VAL A O 1
ATOM 1808 N N . VAL A 1 239 ? 9.136 -4.340 -2.589 1.00 95.38 239 VAL A N 1
ATOM 1809 C CA . VAL A 1 239 ? 10.313 -3.480 -2.449 1.00 95.38 239 VAL A CA 1
ATOM 1810 C C . VAL A 1 239 ? 10.007 -2.168 -3.152 1.00 95.38 239 VAL A C 1
ATOM 1812 O O . VAL A 1 239 ? 9.514 -2.166 -4.277 1.00 95.38 239 VAL A O 1
ATOM 1815 N N . TRP A 1 240 ? 10.261 -1.049 -2.488 1.00 96.25 240 TRP A N 1
ATOM 1816 C CA . TRP A 1 240 ? 9.865 0.265 -2.977 1.00 96.25 240 TRP A CA 1
ATOM 1817 C C . TRP A 1 240 ? 10.957 1.300 -2.748 1.00 96.25 240 TRP A C 1
ATOM 1819 O O . TRP A 1 240 ? 11.762 1.191 -1.820 1.00 96.25 240 TRP A O 1
ATOM 1829 N N . ALA A 1 241 ? 10.951 2.332 -3.584 1.00 96.56 241 ALA A N 1
ATOM 1830 C CA . ALA A 1 241 ? 11.797 3.501 -3.434 1.00 96.56 241 ALA A CA 1
ATOM 1831 C C . ALA A 1 241 ? 11.038 4.766 -3.845 1.00 96.56 241 ALA A C 1
ATOM 1833 O O . ALA A 1 241 ? 10.272 4.758 -4.807 1.00 96.56 241 ALA A O 1
ATOM 1834 N N . VAL A 1 242 ? 11.260 5.850 -3.110 1.00 95.94 242 VAL A N 1
ATOM 1835 C CA . VAL A 1 242 ? 10.605 7.140 -3.318 1.00 95.94 242 VAL A CA 1
ATOM 1836 C C . VAL A 1 242 ? 11.612 8.150 -3.828 1.00 95.94 242 VAL A C 1
ATOM 1838 O O . VAL A 1 242 ? 12.582 8.480 -3.143 1.00 95.94 242 VAL A O 1
ATOM 1841 N N . LEU A 1 243 ? 11.340 8.670 -5.015 1.00 95.25 243 LEU A N 1
ATOM 1842 C CA . LEU A 1 243 ? 12.047 9.773 -5.643 1.00 95.25 243 LEU A CA 1
ATOM 1843 C C . LEU A 1 243 ? 11.276 11.068 -5.386 1.00 95.25 243 LEU A C 1
ATOM 1845 O O . LEU A 1 243 ? 10.043 11.088 -5.325 1.00 95.25 243 LEU A O 1
ATOM 1849 N N . ARG A 1 244 ? 12.004 12.166 -5.212 1.00 90.00 244 ARG A N 1
ATOM 1850 C CA . ARG A 1 244 ? 11.419 13.496 -5.041 1.00 90.00 244 ARG A CA 1
ATOM 1851 C C . ARG A 1 244 ? 11.776 14.323 -6.261 1.00 90.00 244 ARG A C 1
ATOM 1853 O O . ARG A 1 244 ? 12.932 14.290 -6.669 1.00 90.00 244 ARG A O 1
ATOM 1860 N N . MET A 1 245 ? 10.811 15.073 -6.794 1.00 82.62 245 MET A N 1
ATOM 1861 C CA . MET A 1 245 ? 11.122 16.084 -7.803 1.00 82.62 245 MET A CA 1
ATOM 1862 C C . MET A 1 245 ? 12.265 16.985 -7.314 1.00 82.62 245 MET A C 1
ATOM 1864 O O . MET A 1 245 ? 12.255 17.364 -6.133 1.00 82.62 245 MET A O 1
ATOM 1868 N N . PRO A 1 246 ? 13.223 17.337 -8.188 1.00 76.06 246 PRO A N 1
ATOM 1869 C CA . PRO A 1 246 ? 14.157 18.413 -7.900 1.00 76.06 246 PRO A CA 1
ATOM 1870 C C . PRO A 1 246 ? 13.361 19.646 -7.462 1.00 76.06 246 PRO A C 1
ATOM 1872 O O . PRO A 1 246 ? 12.320 19.947 -8.049 1.00 76.06 246 PRO A O 1
ATOM 1875 N N . GLU A 1 247 ? 13.791 20.322 -6.397 1.00 68.25 247 GLU A N 1
ATOM 1876 C CA . GLU A 1 247 ? 13.196 21.618 -6.070 1.00 68.25 247 GLU A CA 1
ATOM 1877 C C . GLU A 1 247 ? 13.470 22.550 -7.257 1.00 68.25 247 GLU A C 1
ATOM 1879 O O . GLU A 1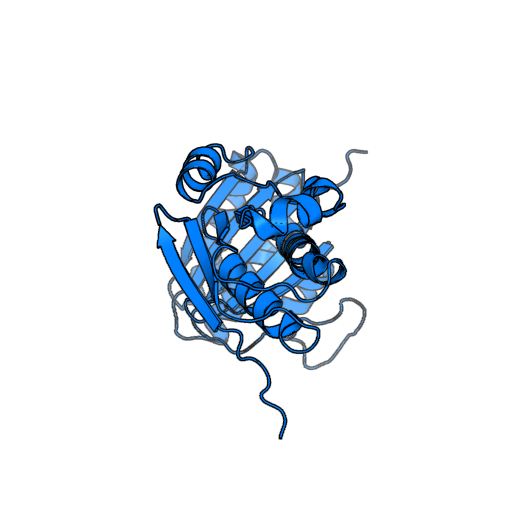 247 ? 14.606 22.627 -7.726 1.00 68.25 247 GLU A O 1
ATOM 1884 N N . ALA A 1 248 ? 12.415 23.164 -7.803 1.00 57.53 248 ALA A N 1
ATOM 1885 C CA . ALA A 1 248 ? 12.561 24.155 -8.860 1.00 57.53 248 ALA A CA 1
ATOM 1886 C C . ALA A 1 248 ? 13.460 25.280 -8.326 1.00 57.53 248 ALA A C 1
ATOM 1888 O O . ALA A 1 248 ? 13.190 25.803 -7.243 1.00 57.53 248 ALA A O 1
ATOM 1889 N N . TRP A 1 249 ? 14.545 25.566 -9.045 1.00 36.16 249 TRP A N 1
ATOM 1890 C CA . TRP A 1 249 ? 15.496 26.631 -8.721 1.00 36.16 249 TRP A CA 1
ATOM 1891 C C . TRP A 1 249 ? 14.840 2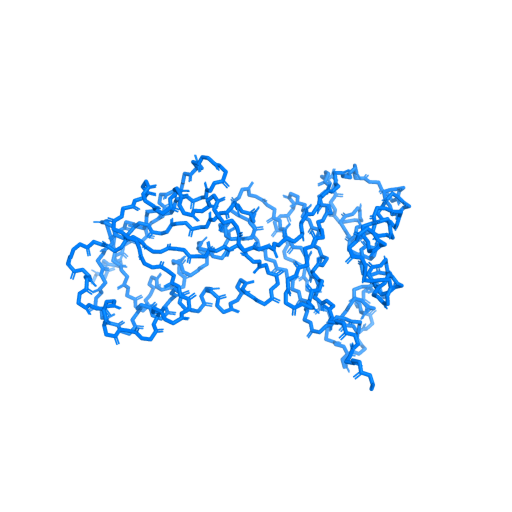8.008 -8.822 1.00 36.16 249 TRP A C 1
ATOM 1893 O O . TRP A 1 249 ? 14.040 28.202 -9.768 1.00 36.16 249 TRP A O 1
#

Radius of gyration: 19.28 Å; Cα contacts (8 Å, |Δi|>4): 499; chains: 1; bounding box: 52×44×56 Å

pLDDT: mean 88.35, std 11.78, range [36.16, 98.19]

Foldseek 3Di:
DDPPWDWDWDWDADPQEIEIEIATEQDPVCLVVVLQVLLQSCQVPTLAYEYEDQRYHYPDLVSVCSQVVSLVVSVVFHPHAYEYQHDPVCPVSVVPDPVVVRHHYDPDPVRVVVVSVPRDPKDKDKDKFALDLVCLVVQLVVLCVSCVVVVNNQCSVLLSLLQSLQSVVCSVPDNFIKMWMWIDDPQKIKTKIWGQAQDFDDQDALPDDDPPHDPSSNSQNVQFPDWGKGAHPVHTIMTMGMHGRDDDD

Secondary structure (DSSP, 8-state):
-------EEEEEEETTEEEEEEEEEE-TTTHHHHHHHHHHHHHT--S-EEEE-TTEEESSGGGGHHHHHHHHHHTTT----EEEE--GGGHHHHHSSGGGGTSEE-SSHHHHHHHTTS--S-EEEEEEE-SSTTHHHHHHHHHHHHHHHTT-GGGHHHHHHHHHHHHHHHHHH-SS-EEEEEEEETTEEEEEEEES--PPP-PPPTT---TTS-HHHHHHHHH-SEEEEEE-SSSSEEEEEEEEPPPP-